Protein AF-T0PTQ9-F1 (afdb_monomer_lite)

Structure (mmCIF, N/CA/C/O backbone):
data_AF-T0PTQ9-F1
#
_entry.id   AF-T0PTQ9-F1
#
loop_
_atom_site.group_PDB
_atom_site.id
_atom_site.type_symbol
_atom_site.label_atom_id
_atom_site.label_alt_id
_atom_site.label_comp_id
_atom_site.label_asym_id
_atom_site.label_entity_id
_atom_site.label_seq_id
_atom_site.pdbx_PDB_ins_code
_atom_site.Cartn_x
_atom_site.Cartn_y
_atom_site.Cartn_z
_atom_site.occupancy
_atom_site.B_iso_or_equiv
_atom_site.auth_seq_id
_atom_site.auth_comp_id
_atom_site.auth_asym_id
_atom_site.auth_atom_id
_atom_site.pdbx_PDB_model_num
ATOM 1 N N . MET A 1 1 ? -2.854 -33.736 -2.403 1.00 37.97 1 MET A N 1
ATOM 2 C CA . MET A 1 1 ? -2.277 -33.759 -1.039 1.00 37.97 1 MET A CA 1
ATOM 3 C C . MET A 1 1 ? -1.833 -32.357 -0.586 1.00 37.97 1 MET A C 1
ATOM 5 O O . MET A 1 1 ? -0.684 -32.171 -0.232 1.00 37.97 1 MET A O 1
ATOM 9 N N . TYR A 1 2 ? -2.726 -31.359 -0.588 1.00 35.56 2 TYR A N 1
ATOM 10 C CA . TYR A 1 2 ? -2.439 -30.021 -0.018 1.00 35.56 2 TYR A CA 1
ATOM 11 C C . TYR A 1 2 ? -3.614 -29.461 0.806 1.00 35.56 2 TYR A C 1
ATOM 13 O O . TYR A 1 2 ? -3.552 -28.355 1.322 1.00 35.56 2 TYR A O 1
ATOM 21 N N . GLN A 1 3 ? -4.684 -30.249 0.964 1.00 36.59 3 GLN A N 1
ATOM 22 C CA . GLN A 1 3 ? -5.934 -29.853 1.622 1.00 36.59 3 GLN A CA 1
ATOM 23 C C . GLN A 1 3 ? -6.060 -30.400 3.057 1.00 36.59 3 GLN A C 1
ATOM 25 O O . GLN A 1 3 ? -7.153 -30.459 3.604 1.00 36.59 3 GLN A O 1
ATOM 30 N N . LEU A 1 4 ? -4.949 -30.834 3.666 1.00 46.41 4 LEU A N 1
ATOM 31 C CA . LEU A 1 4 ? -4.942 -31.493 4.983 1.00 46.41 4 LEU A CA 1
ATOM 32 C C . LEU A 1 4 ? -4.066 -30.793 6.037 1.00 46.41 4 LEU A C 1
ATOM 34 O O . LEU A 1 4 ? -4.021 -31.250 7.171 1.00 46.41 4 LEU A O 1
ATOM 38 N N . ALA A 1 5 ? -3.408 -29.677 5.696 1.00 45.59 5 ALA A N 1
ATOM 39 C CA . ALA A 1 5 ? -2.511 -28.953 6.608 1.00 45.59 5 ALA A CA 1
ATOM 40 C C . ALA A 1 5 ? -3.124 -27.690 7.249 1.00 45.59 5 ALA A C 1
ATOM 42 O O . ALA A 1 5 ? -2.520 -27.117 8.150 1.00 45.59 5 ALA A O 1
ATOM 43 N N . ILE A 1 6 ? -4.313 -27.247 6.827 1.00 49.72 6 ILE A N 1
ATOM 44 C CA . ILE A 1 6 ? -4.970 -26.062 7.400 1.00 49.72 6 ILE A CA 1
ATOM 45 C C . ILE A 1 6 ? -6.158 -26.541 8.228 1.00 49.72 6 ILE A C 1
ATOM 47 O O . ILE A 1 6 ? -7.257 -26.766 7.722 1.00 49.72 6 ILE A O 1
ATOM 51 N N . GLY A 1 7 ? -5.894 -26.763 9.515 1.00 42.09 7 GLY A N 1
ATOM 52 C CA . GLY A 1 7 ? -6.903 -27.092 10.510 1.00 42.09 7 GLY A CA 1
ATOM 53 C C . GLY A 1 7 ? -8.028 -26.058 10.512 1.00 42.09 7 GLY A C 1
ATOM 54 O O . GLY A 1 7 ? -7.810 -24.863 10.696 1.00 42.09 7 GLY A O 1
ATOM 55 N N . LYS A 1 8 ? -9.246 -26.558 10.297 1.00 54.16 8 LYS A N 1
ATOM 56 C CA . LYS A 1 8 ? -10.518 -25.858 10.466 1.00 54.16 8 LYS A CA 1
ATOM 57 C C . LYS A 1 8 ? -10.682 -25.393 11.915 1.00 54.16 8 LYS A C 1
ATOM 59 O O . LYS A 1 8 ? -11.121 -26.167 12.754 1.00 54.16 8 LYS A O 1
ATOM 64 N N . THR A 1 9 ? -10.388 -24.126 12.158 1.00 45.12 9 THR A N 1
ATOM 65 C CA . THR A 1 9 ? -11.338 -23.116 12.649 1.00 45.12 9 THR A CA 1
ATOM 66 C C . THR A 1 9 ? -10.707 -21.761 12.321 1.00 45.12 9 THR A C 1
ATOM 68 O O . THR A 1 9 ? -9.629 -21.465 12.837 1.00 45.12 9 THR A O 1
ATOM 71 N N . PRO A 1 10 ? -11.288 -20.929 11.433 1.00 49.41 10 PRO A N 1
ATOM 72 C CA . PRO A 1 10 ? -10.848 -19.545 11.366 1.00 49.41 10 PRO A CA 1
ATOM 73 C C . PRO A 1 10 ? -11.099 -18.975 12.759 1.00 49.41 10 PRO A C 1
ATOM 75 O O . PRO A 1 10 ? -12.226 -18.970 13.249 1.00 49.41 10 PRO A O 1
ATOM 78 N N . THR A 1 11 ? -10.033 -18.606 13.464 1.00 49.19 11 THR A N 1
ATOM 79 C CA . THR A 1 11 ? -10.198 -17.909 14.732 1.00 49.19 11 THR A CA 1
ATOM 80 C C . THR A 1 11 ? -11.034 -16.658 14.441 1.00 49.19 11 THR A C 1
ATOM 82 O O . THR A 1 11 ? -10.805 -16.024 13.408 1.00 49.19 11 THR A O 1
ATOM 85 N N . PRO A 1 12 ? -11.980 -16.259 15.311 1.00 56.12 12 PRO A N 1
ATOM 86 C CA . PRO A 1 12 ? -12.833 -15.082 15.082 1.00 56.12 12 PRO A CA 1
ATOM 87 C C . PRO A 1 12 ? -12.028 -13.788 14.844 1.00 56.12 12 PRO A C 1
ATOM 89 O O . PRO A 1 12 ? -12.540 -12.791 14.348 1.00 56.12 12 PRO A O 1
ATOM 92 N N . TYR A 1 13 ? -10.727 -13.810 15.151 1.00 51.50 13 TYR A N 1
ATOM 93 C CA . TYR A 1 13 ? -9.769 -12.777 14.787 1.00 51.50 13 TYR A CA 1
ATOM 94 C C . TYR A 1 13 ? -9.497 -12.689 13.274 1.00 51.50 13 TYR A C 1
ATOM 96 O O . TYR A 1 13 ? -9.415 -11.581 12.757 1.00 51.50 13 TYR A O 1
ATOM 104 N N . LEU A 1 14 ? -9.349 -13.799 12.540 1.00 49.03 14 LEU A N 1
ATOM 105 C CA . LEU A 1 14 ? -9.054 -13.806 11.091 1.00 49.03 14 LEU A CA 1
ATOM 106 C C . LEU A 1 14 ? -10.281 -13.564 10.197 1.00 49.03 14 LEU A C 1
ATOM 108 O O . LEU A 1 14 ? -10.128 -13.371 8.993 1.00 49.03 14 LEU A O 1
ATOM 112 N N . GLU A 1 15 ? -11.479 -13.555 10.777 1.00 56.28 15 GLU A N 1
ATOM 113 C CA . GLU A 1 15 ? -12.733 -13.271 10.072 1.00 56.28 15 GLU A CA 1
ATOM 114 C C . GLU A 1 15 ? -12.906 -11.764 9.797 1.00 56.28 15 GLU A C 1
ATOM 116 O O . GLU A 1 15 ? -13.517 -11.363 8.808 1.00 56.28 15 GLU A O 1
ATOM 121 N N . SER A 1 16 ? -12.268 -10.915 10.613 1.00 57.88 16 SER A N 1
ATOM 122 C CA . SER A 1 16 ? -12.244 -9.467 10.411 1.00 57.88 16 SER A CA 1
ATOM 123 C C . SER A 1 16 ? -11.281 -9.084 9.282 1.00 57.88 16 SER A C 1
ATOM 125 O O . SER A 1 16 ? -10.070 -9.318 9.355 1.00 57.88 16 SER A O 1
ATOM 127 N N . TYR A 1 17 ? -11.817 -8.439 8.242 1.00 60.00 17 TYR A N 1
ATOM 128 C CA . TYR A 1 17 ? -11.064 -7.960 7.075 1.00 60.00 17 TYR A CA 1
ATOM 129 C C . TYR A 1 17 ? -9.879 -7.056 7.461 1.00 60.00 17 TYR A C 1
ATOM 131 O O . TYR A 1 17 ? -8.805 -7.145 6.865 1.00 60.00 17 TYR A O 1
ATOM 139 N N . TRP A 1 18 ? -10.037 -6.262 8.524 1.00 62.22 18 TRP A N 1
ATOM 140 C CA . TRP A 1 18 ? -8.980 -5.415 9.075 1.00 62.22 18 TRP A CA 1
ATOM 141 C C . TRP A 1 18 ? -7.803 -6.202 9.624 1.00 62.22 18 TRP A C 1
ATOM 143 O O . TRP A 1 18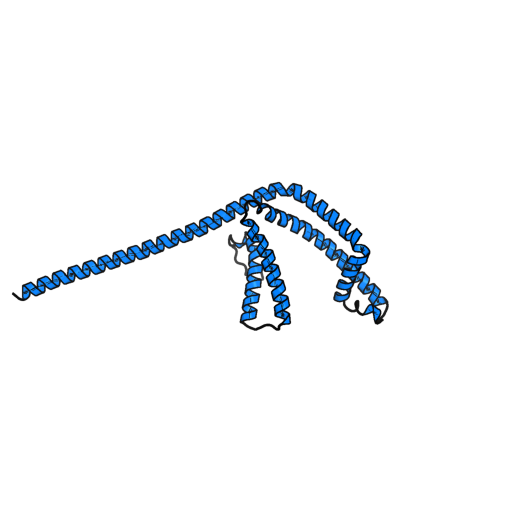 ? -6.656 -5.888 9.313 1.00 62.22 18 TRP A O 1
ATOM 153 N N . ASN A 1 19 ? -8.073 -7.289 10.343 1.00 65.31 19 ASN A N 1
ATOM 154 C CA . ASN A 1 19 ? -7.014 -8.158 10.837 1.00 65.31 19 ASN A CA 1
ATOM 155 C C . ASN A 1 19 ? -6.269 -8.842 9.677 1.00 65.31 19 ASN A C 1
ATOM 157 O O . ASN A 1 19 ? -5.057 -9.025 9.740 1.00 65.31 19 ASN A O 1
ATOM 161 N N . ARG A 1 20 ? -6.962 -9.153 8.575 1.00 67.94 20 ARG A N 1
ATOM 162 C CA . ARG A 1 20 ? -6.345 -9.758 7.386 1.00 67.94 20 ARG A CA 1
ATOM 163 C C . ARG A 1 20 ? -5.416 -8.806 6.625 1.00 67.94 20 ARG A C 1
ATOM 165 O O . ARG A 1 20 ? -4.452 -9.283 6.038 1.00 67.94 20 ARG A O 1
ATOM 172 N N . ILE A 1 21 ? -5.679 -7.499 6.639 1.00 69.62 21 ILE A N 1
ATOM 173 C CA . ILE A 1 21 ? -4.793 -6.468 6.058 1.00 69.62 21 ILE A CA 1
ATOM 174 C C . ILE A 1 21 ? -3.659 -6.092 7.017 1.00 69.62 21 ILE A C 1
ATOM 176 O O . ILE A 1 21 ? -2.541 -5.815 6.590 1.00 69.62 21 ILE A O 1
ATOM 180 N N . GLN A 1 22 ? -3.930 -6.112 8.317 1.00 73.50 22 GLN A N 1
ATOM 181 C CA . GLN A 1 22 ? -2.991 -5.697 9.351 1.00 73.50 22 GLN A CA 1
ATOM 182 C C . GLN A 1 22 ? -1.891 -6.738 9.623 1.00 73.50 22 GLN A C 1
ATOM 184 O O . GLN A 1 22 ? -0.739 -6.374 9.865 1.00 73.50 22 GLN A O 1
ATOM 189 N N . LEU A 1 23 ? -2.218 -8.030 9.537 1.00 78.00 23 LEU A N 1
ATOM 190 C CA . LEU A 1 23 ? -1.279 -9.126 9.800 1.00 78.00 23 LEU A CA 1
ATOM 191 C C . LEU A 1 23 ? -0.112 -9.178 8.788 1.00 78.00 23 LEU A C 1
ATOM 193 O O . LEU A 1 23 ? 1.031 -9.267 9.237 1.00 78.00 23 LEU A O 1
ATOM 197 N N . PRO A 1 24 ? -0.327 -9.035 7.461 1.00 81.12 24 PRO A N 1
ATOM 198 C CA . PRO A 1 24 ? 0.756 -8.921 6.485 1.00 81.12 24 PRO A CA 1
ATOM 199 C C . PRO A 1 24 ? 1.704 -7.759 6.773 1.00 81.12 24 PRO A C 1
ATOM 201 O O . PRO A 1 24 ? 2.914 -7.932 6.672 1.00 81.12 24 PRO A O 1
ATOM 204 N N . THR A 1 25 ? 1.182 -6.597 7.174 1.00 80.94 25 THR A N 1
ATOM 205 C CA . THR A 1 25 ? 2.020 -5.422 7.439 1.00 80.94 25 THR A CA 1
ATOM 206 C C . THR A 1 25 ? 2.873 -5.606 8.687 1.00 80.94 25 THR A C 1
ATOM 208 O O . THR A 1 25 ? 4.067 -5.312 8.664 1.00 80.94 25 THR A O 1
ATOM 211 N N . PHE A 1 26 ? 2.306 -6.155 9.766 1.00 82.38 26 PHE A N 1
ATOM 212 C CA . PHE A 1 26 ? 3.090 -6.482 10.959 1.00 82.38 26 PHE A CA 1
ATOM 213 C C . PHE A 1 26 ? 4.115 -7.577 10.697 1.00 82.38 26 PHE A C 1
ATOM 215 O O . PHE A 1 26 ? 5.241 -7.476 11.177 1.00 82.38 26 PHE A O 1
ATOM 222 N N . PHE A 1 27 ? 3.758 -8.588 9.906 1.00 86.50 27 PHE A N 1
ATOM 223 C CA . PHE A 1 27 ? 4.697 -9.615 9.475 1.00 86.50 27 PHE A CA 1
ATOM 224 C C . PHE A 1 27 ? 5.839 -9.011 8.649 1.00 86.50 27 PHE A C 1
ATOM 226 O O . PHE A 1 27 ? 6.997 -9.320 8.902 1.00 86.50 27 PHE A O 1
ATOM 233 N N . PHE A 1 28 ? 5.537 -8.096 7.726 1.00 84.94 28 PHE A N 1
ATOM 234 C CA . PHE A 1 28 ? 6.534 -7.424 6.895 1.00 84.94 28 PHE A CA 1
ATOM 235 C C . PHE A 1 28 ? 7.501 -6.566 7.721 1.00 84.94 28 PHE A C 1
ATOM 237 O O . PHE A 1 28 ? 8.714 -6.689 7.565 1.00 84.94 28 PHE A O 1
ATOM 244 N N . VAL A 1 29 ? 6.983 -5.760 8.656 1.00 85.94 29 VAL A N 1
ATOM 245 C CA . VAL A 1 29 ? 7.810 -4.966 9.583 1.00 85.94 29 VAL A CA 1
ATOM 246 C C . VAL A 1 29 ? 8.655 -5.876 10.477 1.00 85.94 29 VAL A C 1
ATOM 248 O O . VAL A 1 29 ? 9.834 -5.607 10.691 1.00 85.94 29 VAL A O 1
ATOM 251 N N . LEU A 1 30 ? 8.082 -6.970 10.981 1.00 86.06 30 LEU A N 1
ATOM 252 C CA . LEU A 1 30 ? 8.789 -7.921 11.835 1.00 86.06 30 LEU A CA 1
ATOM 253 C C . LEU A 1 30 ? 9.914 -8.629 11.075 1.00 86.06 30 LEU A C 1
ATOM 255 O O . LEU A 1 30 ? 11.025 -8.708 11.587 1.00 86.06 30 LEU A O 1
ATOM 259 N N . VAL A 1 31 ? 9.661 -9.084 9.846 1.00 86.38 31 VAL A N 1
ATOM 260 C CA . VAL A 1 31 ? 10.691 -9.663 8.972 1.00 86.38 31 VAL A CA 1
ATOM 261 C C . VAL A 1 31 ? 11.778 -8.633 8.677 1.00 86.38 31 VAL A C 1
ATOM 263 O O . VAL A 1 31 ? 12.953 -8.953 8.813 1.00 86.38 31 VAL A O 1
ATOM 266 N N . TYR A 1 32 ? 11.412 -7.390 8.357 1.00 84.62 32 TYR A N 1
ATOM 267 C CA . TYR A 1 32 ? 12.375 -6.313 8.121 1.00 84.62 32 TYR A CA 1
ATOM 268 C C . TYR A 1 32 ? 13.300 -6.086 9.331 1.00 84.62 32 TYR A C 1
ATOM 270 O O . TYR A 1 32 ? 14.521 -6.066 9.181 1.00 84.62 32 TYR A O 1
ATOM 278 N N . VAL A 1 33 ? 12.735 -5.994 10.540 1.00 84.44 33 VAL A N 1
ATOM 279 C CA . VAL A 1 33 ? 13.500 -5.793 11.783 1.00 84.44 33 VAL A CA 1
ATOM 280 C C . VAL A 1 33 ? 14.353 -7.017 12.140 1.00 84.44 33 VAL A C 1
ATOM 282 O O . VAL A 1 33 ? 15.508 -6.859 12.531 1.00 84.44 33 VAL A O 1
ATOM 285 N N . LEU A 1 34 ? 13.825 -8.238 11.989 1.00 84.50 34 LEU A N 1
ATOM 286 C CA . LEU A 1 34 ? 14.577 -9.471 12.255 1.00 84.50 34 LEU A CA 1
ATOM 287 C C . LEU A 1 34 ? 15.729 -9.671 11.269 1.00 84.50 34 LEU A C 1
ATOM 289 O O . LEU A 1 34 ? 16.804 -10.125 11.665 1.00 84.50 34 LEU A O 1
ATOM 293 N N . CYS A 1 35 ? 15.524 -9.338 9.998 1.00 80.62 35 CYS A N 1
ATOM 294 C CA . CYS A 1 35 ? 16.574 -9.424 8.999 1.00 80.62 35 CYS A CA 1
ATOM 295 C C . CYS A 1 35 ? 17.684 -8.395 9.261 1.00 80.62 35 CYS A C 1
ATOM 297 O O . CYS A 1 35 ? 18.844 -8.788 9.236 1.00 80.62 35 CYS A O 1
ATOM 299 N N . GLU A 1 36 ? 17.363 -7.146 9.628 1.00 80.44 36 GLU A N 1
ATOM 300 C CA . GLU A 1 36 ? 18.386 -6.154 10.022 1.00 80.44 36 GLU A CA 1
ATOM 301 C C . GLU A 1 36 ? 19.173 -6.600 11.273 1.00 80.44 36 GLU A C 1
ATOM 303 O O . GLU A 1 36 ? 20.368 -6.331 11.382 1.00 80.44 36 GLU A O 1
ATOM 308 N N . PHE A 1 37 ? 18.532 -7.316 12.208 1.00 79.25 37 PHE A N 1
ATOM 309 C CA . PHE A 1 37 ? 19.179 -7.799 13.435 1.00 79.25 37 PHE A CA 1
ATOM 310 C C . PHE A 1 37 ? 20.076 -9.031 13.218 1.00 79.25 37 PHE A C 1
ATOM 312 O O . PHE A 1 37 ? 21.074 -9.199 13.915 1.00 79.25 37 PHE A O 1
ATOM 319 N N . THR A 1 38 ? 19.720 -9.913 12.278 1.00 78.06 38 THR A N 1
ATOM 320 C CA . THR A 1 38 ? 20.448 -11.172 12.016 1.00 78.06 38 THR A CA 1
ATOM 321 C C . THR A 1 38 ? 21.587 -11.007 11.013 1.00 78.06 38 THR A C 1
ATOM 323 O O . THR A 1 38 ? 22.599 -11.698 11.132 1.00 78.06 38 THR A O 1
ATOM 326 N N . ALA A 1 39 ? 21.459 -10.088 10.054 1.00 74.81 39 ALA A N 1
ATOM 327 C CA . ALA A 1 39 ? 22.515 -9.746 9.110 1.00 74.81 39 ALA A CA 1
ATOM 328 C C . ALA A 1 39 ? 22.355 -8.286 8.642 1.00 74.81 39 ALA A C 1
ATOM 330 O O . ALA A 1 39 ? 21.357 -7.971 7.995 1.00 74.81 39 ALA A O 1
ATOM 331 N N . PRO A 1 40 ? 23.323 -7.384 8.899 1.00 75.88 40 PRO A N 1
ATOM 332 C CA . PRO A 1 40 ? 23.223 -6.014 8.411 1.00 75.88 40 PRO A CA 1
ATOM 333 C C . PRO A 1 40 ? 23.215 -6.011 6.877 1.00 75.88 40 PRO A C 1
ATOM 335 O O . PRO A 1 40 ? 24.164 -6.466 6.232 1.00 75.88 40 PRO A O 1
ATOM 338 N N . PHE A 1 41 ? 22.131 -5.510 6.283 1.00 72.12 41 PHE A N 1
ATOM 339 C CA . PHE A 1 41 ? 22.003 -5.424 4.833 1.00 72.12 41 PHE A CA 1
ATOM 340 C C . PHE A 1 41 ? 22.963 -4.389 4.234 1.00 72.12 41 PHE A C 1
ATOM 342 O O . PHE A 1 41 ? 23.331 -3.393 4.858 1.00 72.12 41 PHE A O 1
ATOM 349 N N . SER A 1 42 ? 23.313 -4.592 2.960 1.00 80.69 42 SER A N 1
ATOM 350 C CA . SER A 1 42 ? 23.988 -3.573 2.149 1.00 80.69 42 SER A CA 1
ATOM 351 C C . SER A 1 42 ? 23.184 -2.263 2.133 1.00 80.69 42 SER A C 1
ATOM 353 O O . SER A 1 42 ? 21.952 -2.285 2.058 1.00 80.69 42 SER A O 1
ATOM 355 N N . THR A 1 43 ? 23.881 -1.120 2.162 1.00 83.75 43 THR A N 1
ATOM 356 C CA . THR A 1 43 ? 23.305 0.234 2.269 1.00 83.75 43 THR A CA 1
ATOM 357 C C . THR A 1 43 ? 22.155 0.479 1.290 1.00 83.75 43 THR A C 1
ATOM 359 O O . THR A 1 43 ? 21.141 1.057 1.674 1.00 83.75 43 THR A O 1
ATOM 362 N N . ASN A 1 44 ? 22.270 -0.015 0.053 1.00 85.75 44 ASN A N 1
ATOM 363 C CA . ASN A 1 44 ? 21.246 0.159 -0.981 1.00 85.75 44 ASN A CA 1
ATOM 364 C C . ASN A 1 44 ? 19.950 -0.592 -0.638 1.00 85.75 44 ASN A C 1
ATOM 366 O O . ASN A 1 44 ? 18.864 -0.023 -0.706 1.00 85.75 44 ASN A O 1
ATOM 370 N N . MET A 1 45 ? 20.059 -1.853 -0.208 1.00 79.19 45 MET A N 1
ATOM 371 C CA . MET A 1 45 ? 18.904 -2.696 0.124 1.00 79.19 45 MET A CA 1
ATOM 372 C C . MET A 1 45 ? 18.126 -2.127 1.315 1.00 79.19 45 MET A C 1
ATOM 374 O O . MET A 1 45 ? 16.896 -2.098 1.298 1.00 79.19 45 MET A O 1
ATOM 378 N N . ARG A 1 46 ? 18.845 -1.603 2.315 1.00 83.31 46 ARG A N 1
ATOM 379 C CA . ARG A 1 46 ? 18.237 -0.972 3.491 1.00 83.31 46 ARG A CA 1
ATOM 380 C C . ARG A 1 46 ? 17.433 0.276 3.134 1.00 83.31 46 ARG A C 1
ATOM 382 O O . ARG A 1 46 ? 16.358 0.477 3.688 1.00 83.31 46 ARG A O 1
ATOM 389 N N . ILE A 1 47 ? 17.914 1.096 2.198 1.00 85.62 47 ILE A N 1
ATOM 390 C CA . ILE A 1 47 ? 17.187 2.295 1.753 1.00 85.62 47 ILE A CA 1
ATOM 391 C C . ILE A 1 47 ? 15.895 1.896 1.029 1.00 85.62 47 ILE A C 1
ATOM 393 O O . ILE A 1 47 ? 14.825 2.377 1.398 1.00 85.62 47 ILE A O 1
ATOM 397 N N . TYR A 1 48 ? 15.963 0.980 0.057 1.00 86.31 48 TYR A N 1
ATOM 398 C CA . TYR A 1 48 ? 14.773 0.553 -0.692 1.00 86.31 48 TYR A CA 1
ATOM 399 C C . TYR A 1 48 ? 13.725 -0.121 0.205 1.00 86.31 48 TYR A C 1
ATOM 401 O O . TYR A 1 48 ? 12.542 0.224 0.145 1.00 86.31 48 TYR A O 1
ATOM 409 N N . ALA A 1 49 ? 14.151 -1.040 1.076 1.00 84.88 49 ALA A N 1
ATOM 410 C CA . ALA A 1 49 ? 13.252 -1.729 1.997 1.00 84.88 49 ALA A CA 1
ATOM 411 C C . ALA A 1 49 ? 12.717 -0.795 3.100 1.00 84.88 49 ALA A C 1
ATOM 413 O O . ALA A 1 49 ? 11.544 -0.886 3.469 1.00 84.88 49 ALA A O 1
ATOM 414 N N . GLY A 1 50 ? 13.533 0.146 3.583 1.00 85.00 50 GLY A N 1
ATOM 415 C CA . GLY A 1 50 ? 13.131 1.146 4.571 1.00 85.00 50 GLY A CA 1
ATOM 416 C C . GLY A 1 50 ? 12.061 2.098 4.040 1.00 85.00 50 GLY A C 1
ATOM 417 O O . GLY A 1 50 ? 11.047 2.300 4.705 1.00 85.00 50 GLY A O 1
ATOM 418 N N . ILE A 1 51 ? 12.226 2.618 2.817 1.00 89.69 51 ILE A N 1
ATOM 419 C CA . ILE A 1 51 ? 11.226 3.485 2.168 1.00 89.69 51 ILE A CA 1
ATOM 420 C C . ILE A 1 51 ? 9.892 2.747 2.023 1.00 89.69 51 ILE A C 1
ATOM 422 O O . ILE A 1 51 ? 8.850 3.283 2.401 1.00 89.69 51 ILE A O 1
ATOM 426 N N . ALA A 1 52 ? 9.919 1.504 1.533 1.00 87.06 52 ALA A N 1
ATOM 427 C CA . ALA A 1 52 ? 8.711 0.696 1.395 1.00 87.06 52 ALA A CA 1
ATOM 428 C C . ALA A 1 52 ? 8.035 0.447 2.755 1.00 87.06 52 ALA A C 1
ATOM 430 O O . ALA A 1 52 ? 6.826 0.622 2.889 1.00 87.06 52 ALA A O 1
ATOM 431 N N . THR A 1 53 ? 8.810 0.104 3.785 1.00 85.88 53 THR A N 1
ATOM 432 C CA . THR A 1 53 ? 8.292 -0.156 5.139 1.00 85.88 53 THR A CA 1
ATOM 433 C C . THR A 1 53 ? 7.652 1.089 5.750 1.00 85.88 53 THR A C 1
ATOM 435 O O . THR A 1 53 ? 6.555 1.011 6.302 1.00 85.88 53 THR A O 1
ATOM 438 N N . VAL A 1 54 ? 8.297 2.250 5.610 1.00 88.25 54 VAL A N 1
ATOM 439 C CA . VAL A 1 54 ? 7.746 3.533 6.068 1.00 88.25 54 VAL A CA 1
ATOM 440 C C . VAL A 1 54 ? 6.462 3.864 5.311 1.00 88.25 54 VAL A C 1
ATOM 442 O O . VAL A 1 54 ? 5.479 4.262 5.930 1.00 88.25 54 VAL A O 1
ATOM 445 N N . PHE A 1 55 ? 6.421 3.647 3.997 1.00 89.00 55 PHE A N 1
ATOM 446 C CA . PHE A 1 55 ? 5.218 3.869 3.198 1.00 89.00 55 PHE A CA 1
ATOM 447 C C . PHE A 1 55 ? 4.041 2.984 3.647 1.00 89.00 55 PHE A C 1
ATOM 449 O O . PHE A 1 55 ? 2.940 3.488 3.873 1.00 89.00 55 PHE A O 1
ATOM 456 N N . PHE A 1 56 ? 4.270 1.685 3.867 1.00 83.31 56 PHE A N 1
ATOM 457 C CA . PHE A 1 56 ? 3.240 0.790 4.408 1.00 83.31 56 PHE A CA 1
ATOM 458 C C . PHE A 1 56 ? 2.796 1.197 5.815 1.00 83.31 56 PHE A C 1
ATOM 460 O O . PHE A 1 56 ? 1.609 1.114 6.128 1.00 83.31 56 PHE A O 1
ATOM 467 N N . LEU A 1 57 ? 3.713 1.692 6.650 1.00 85.81 57 LEU A N 1
ATOM 468 C CA . LEU A 1 57 ? 3.380 2.206 7.976 1.00 85.81 57 LEU A CA 1
ATOM 469 C C . LEU A 1 57 ? 2.469 3.442 7.899 1.00 85.81 57 LEU A C 1
ATOM 471 O O . LEU A 1 57 ? 1.506 3.535 8.657 1.00 85.81 57 LEU A O 1
ATOM 475 N N . TRP A 1 58 ? 2.715 4.351 6.954 1.00 87.69 58 TRP A N 1
ATOM 476 C CA . TRP A 1 58 ? 1.833 5.494 6.695 1.00 87.69 58 TRP A CA 1
ATOM 477 C C . TRP A 1 58 ? 0.435 5.062 6.241 1.00 87.69 58 TRP A C 1
ATOM 479 O O . TRP A 1 58 ? -0.556 5.621 6.707 1.00 87.69 58 TRP A O 1
ATOM 489 N N . ILE A 1 59 ? 0.337 4.031 5.398 1.00 82.44 59 ILE A N 1
ATOM 490 C CA . ILE A 1 59 ? -0.953 3.455 4.990 1.00 82.44 59 ILE A CA 1
ATOM 491 C C . ILE A 1 59 ? -1.687 2.841 6.191 1.00 82.44 59 ILE A C 1
ATOM 493 O O . ILE A 1 59 ? -2.888 3.053 6.348 1.00 82.44 59 ILE A O 1
ATOM 497 N N . MET A 1 60 ? -0.983 2.140 7.085 1.00 79.50 60 MET A N 1
ATOM 498 C CA . MET A 1 60 ? -1.558 1.681 8.361 1.00 79.50 60 MET A CA 1
ATOM 499 C C . MET A 1 60 ? -1.987 2.857 9.250 1.00 79.50 60 MET A C 1
ATOM 501 O O . MET A 1 60 ? -2.949 2.738 10.004 1.00 79.50 60 MET A O 1
ATOM 505 N N . GLY A 1 61 ? -1.329 4.010 9.115 1.00 80.44 61 GLY A N 1
ATOM 506 C CA . GLY A 1 61 ? -1.713 5.274 9.741 1.00 80.44 61 GLY A CA 1
ATOM 507 C C . GLY A 1 61 ? -3.172 5.666 9.478 1.00 80.44 61 GLY A C 1
ATOM 508 O O . GLY A 1 61 ? -3.855 6.149 10.378 1.00 80.44 61 GLY A O 1
ATOM 509 N N . VAL A 1 62 ? -3.687 5.374 8.280 1.00 78.31 62 VAL A N 1
ATOM 510 C CA . VAL A 1 62 ? -5.083 5.650 7.891 1.00 78.31 62 VAL A CA 1
ATOM 511 C C . VAL A 1 62 ? -6.084 4.859 8.746 1.00 78.31 62 VAL A C 1
ATOM 513 O O . VAL A 1 62 ? -7.202 5.313 8.959 1.00 78.31 62 VAL A O 1
ATOM 516 N N . GLN A 1 63 ? -5.687 3.720 9.322 1.00 75.06 63 GLN A N 1
ATOM 517 C CA . GLN A 1 63 ? -6.550 2.905 10.190 1.00 75.06 63 GLN A CA 1
ATOM 518 C C . GLN A 1 63 ? -6.859 3.589 11.521 1.00 75.06 63 GLN A C 1
ATOM 520 O O . GLN A 1 63 ? -7.925 3.374 12.091 1.00 75.06 63 GLN A O 1
ATOM 525 N N . TYR A 1 64 ? -5.979 4.475 12.000 1.00 73.94 64 TYR A N 1
ATOM 526 C CA . TYR A 1 64 ? -6.249 5.257 13.211 1.00 73.94 64 TYR A CA 1
ATOM 527 C C . TYR A 1 64 ? -7.464 6.181 13.055 1.00 73.94 64 TYR A C 1
ATOM 529 O O . TYR A 1 64 ? -8.039 6.600 14.059 1.00 73.94 64 TYR A O 1
ATOM 537 N N . ILE A 1 65 ? -7.900 6.452 11.818 1.00 74.88 65 ILE A N 1
ATOM 538 C CA . ILE A 1 65 ? -9.113 7.224 11.537 1.00 74.88 65 ILE A CA 1
ATOM 539 C C . ILE A 1 65 ? -10.377 6.496 12.027 1.00 74.88 65 ILE A C 1
ATOM 541 O O . ILE A 1 65 ? -11.346 7.159 12.391 1.00 74.88 65 ILE A O 1
ATOM 545 N N . GLU A 1 66 ? -10.357 5.161 12.137 1.00 71.12 66 GLU A N 1
ATOM 546 C CA . GLU A 1 66 ? -11.476 4.365 12.670 1.00 71.12 66 GLU A CA 1
ATOM 547 C C . GLU A 1 66 ? -11.867 4.780 14.099 1.00 71.12 66 GLU A C 1
ATOM 549 O O . GLU A 1 66 ? -13.036 4.720 14.478 1.00 71.12 66 GLU A O 1
ATOM 554 N N . VAL A 1 67 ? -10.900 5.262 14.887 1.00 69.81 67 VAL A N 1
ATOM 555 C CA . VAL A 1 67 ? -11.115 5.686 16.280 1.00 69.81 67 VAL A CA 1
ATOM 556 C C . VAL A 1 67 ? -11.979 6.950 16.363 1.00 69.81 67 VAL A C 1
ATOM 558 O O . VAL A 1 67 ? -12.649 7.182 17.372 1.00 69.81 67 VAL A O 1
ATOM 561 N N . PHE A 1 68 ? -12.005 7.764 15.306 1.00 72.88 68 PHE A N 1
ATOM 562 C CA . PHE A 1 68 ? -12.824 8.967 15.260 1.00 72.88 68 PHE A CA 1
ATOM 563 C C . PHE A 1 68 ? -14.222 8.635 14.738 1.00 72.88 68 PHE A C 1
ATOM 565 O O . PHE A 1 68 ? -14.424 8.453 13.539 1.00 72.88 68 PHE A O 1
ATOM 572 N N . GLY A 1 69 ? -15.216 8.648 15.632 1.00 64.62 69 GLY A N 1
ATOM 573 C CA . GLY A 1 69 ? -16.614 8.355 15.286 1.00 64.62 69 GLY A CA 1
ATOM 574 C C . GLY A 1 69 ? -17.207 9.240 14.178 1.00 64.62 69 GLY A C 1
ATOM 575 O O . GLY A 1 69 ? -18.139 8.825 13.501 1.00 64.62 69 GLY A O 1
ATOM 576 N N . SER A 1 70 ? -16.649 10.433 13.944 1.00 71.31 70 SER A N 1
ATOM 577 C CA . SER A 1 70 ? -17.109 11.357 12.896 1.00 71.31 70 SER A CA 1
ATOM 578 C C . SER A 1 70 ? -16.462 11.144 11.523 1.00 71.31 70 SER A C 1
ATOM 580 O O . SER A 1 70 ? -16.883 11.794 10.576 1.00 71.31 70 SER A O 1
ATOM 582 N N . ILE A 1 71 ? -15.417 10.318 11.398 1.00 75.50 71 ILE A N 1
ATOM 583 C CA . ILE A 1 71 ? -14.652 10.126 10.143 1.00 75.50 71 ILE A CA 1
ATOM 584 C C . ILE A 1 71 ? -14.532 8.630 9.795 1.00 75.50 71 ILE A C 1
ATOM 586 O O . ILE A 1 71 ? -14.248 8.269 8.655 1.00 75.50 71 ILE A O 1
ATOM 590 N N . SER A 1 72 ? -14.846 7.742 10.743 1.00 74.12 72 SER A N 1
ATOM 591 C CA . SER A 1 72 ? -14.817 6.285 10.587 1.00 74.12 72 SER A CA 1
ATOM 592 C C . SER A 1 72 ? -15.663 5.759 9.423 1.00 74.12 72 SER A C 1
ATOM 594 O O . SER A 1 72 ? -15.338 4.710 8.876 1.00 74.12 72 SER A O 1
ATOM 596 N N . TYR A 1 73 ? -16.690 6.492 8.978 1.00 73.81 73 TYR A N 1
ATOM 597 C CA . TYR A 1 73 ? -17.492 6.124 7.805 1.00 73.81 73 TYR A CA 1
ATOM 598 C C . TYR A 1 73 ? -16.743 6.237 6.469 1.00 73.81 73 TYR A C 1
ATOM 600 O O . TYR A 1 73 ? -17.126 5.579 5.502 1.00 73.81 73 TYR A O 1
ATOM 608 N N . LEU A 1 74 ? -15.656 7.015 6.397 1.00 73.88 74 LEU A N 1
ATOM 609 C CA . LEU A 1 74 ? -14.850 7.143 5.176 1.00 73.88 74 LEU A CA 1
ATOM 610 C C . LEU A 1 74 ? -14.067 5.869 4.860 1.00 73.88 74 LEU A C 1
ATOM 612 O O . LEU A 1 74 ? -13.707 5.624 3.717 1.00 73.88 74 LEU A O 1
ATOM 616 N N . LEU A 1 75 ? -13.805 5.041 5.859 1.00 74.56 75 LEU A N 1
ATOM 617 C CA . LEU A 1 75 ? -12.941 3.879 5.753 1.00 74.56 75 LEU A CA 1
ATOM 618 C C . LEU A 1 75 ? -13.616 2.666 5.059 1.00 74.56 75 LEU A C 1
ATOM 620 O O . LEU A 1 75 ? -13.022 2.139 4.111 1.00 74.56 75 LEU A O 1
ATOM 624 N N . PRO A 1 76 ? -14.866 2.265 5.383 1.00 70.44 76 PRO A N 1
ATOM 625 C CA . PRO A 1 76 ? -15.617 1.308 4.560 1.00 70.44 76 PRO A CA 1
ATOM 626 C C . PRO A 1 76 ? -15.974 1.879 3.177 1.00 70.44 76 PRO A C 1
ATOM 628 O O . PRO A 1 76 ? -16.007 1.149 2.187 1.00 70.44 76 PRO A O 1
ATOM 631 N N . MET A 1 77 ? -16.145 3.196 3.070 1.00 73.06 77 MET A N 1
ATOM 632 C CA . MET A 1 77 ? -16.415 3.880 1.806 1.00 73.06 77 MET A CA 1
ATOM 633 C C . MET A 1 77 ? -15.210 3.852 0.849 1.00 73.06 77 MET A C 1
ATOM 635 O O . MET A 1 77 ? -15.335 3.449 -0.308 1.00 73.06 77 MET A O 1
ATOM 639 N N . MET A 1 78 ? -14.015 4.181 1.347 1.00 75.44 78 MET A N 1
ATOM 640 C CA . MET A 1 78 ? -12.762 4.067 0.597 1.00 75.44 78 MET A CA 1
ATOM 641 C C . MET A 1 78 ? -12.503 2.628 0.147 1.00 75.44 78 MET A C 1
ATOM 643 O O . MET A 1 78 ? -11.984 2.418 -0.944 1.00 75.44 78 MET A O 1
ATOM 647 N N . ARG A 1 79 ? -12.889 1.626 0.944 1.00 73.75 79 ARG A N 1
ATOM 648 C CA . ARG A 1 79 ? -12.728 0.208 0.593 1.00 73.75 79 ARG A CA 1
ATOM 649 C C . ARG A 1 79 ? -13.517 -0.180 -0.658 1.00 73.75 79 ARG A C 1
ATOM 651 O O . ARG A 1 79 ? -12.959 -0.837 -1.534 1.00 73.75 79 ARG A O 1
ATOM 658 N N . HIS A 1 80 ? -14.778 0.230 -0.747 1.00 75.56 80 HIS A N 1
ATOM 659 C CA . HIS A 1 80 ? -15.608 -0.032 -1.926 1.00 75.56 80 HIS A CA 1
ATOM 660 C C . HIS A 1 80 ? -15.051 0.706 -3.149 1.00 75.56 80 HIS A C 1
ATOM 662 O O . HIS A 1 80 ? -14.877 0.120 -4.215 1.00 75.56 80 HIS A O 1
ATOM 668 N N . MET A 1 81 ? -14.626 1.955 -2.956 1.00 77.12 81 MET A N 1
ATOM 669 C CA . MET A 1 81 ? -13.997 2.754 -4.007 1.00 77.12 81 MET A CA 1
ATOM 670 C C . MET A 1 81 ? -12.659 2.162 -4.491 1.00 77.12 81 MET A C 1
ATOM 672 O O . MET A 1 81 ? -12.363 2.229 -5.679 1.00 77.12 81 MET A O 1
ATOM 676 N N . ILE A 1 82 ? -11.861 1.529 -3.623 1.00 80.69 82 ILE A N 1
ATOM 677 C CA . ILE A 1 82 ? -10.615 0.838 -4.010 1.00 80.69 82 ILE A CA 1
ATOM 678 C C . ILE A 1 82 ? -10.896 -0.376 -4.910 1.00 80.69 82 ILE A C 1
ATOM 680 O O . ILE A 1 82 ? -10.089 -0.674 -5.789 1.00 80.69 82 ILE A O 1
ATOM 684 N N . ALA A 1 83 ? -12.022 -1.073 -4.729 1.00 80.75 83 ALA A N 1
ATOM 685 C CA . ALA A 1 83 ? -12.413 -2.180 -5.606 1.00 80.75 83 ALA A CA 1
ATOM 686 C C . ALA A 1 83 ? -12.820 -1.689 -7.009 1.00 80.75 83 ALA A C 1
ATOM 688 O O . ALA A 1 83 ? -12.440 -2.291 -8.019 1.00 80.75 83 ALA A O 1
ATOM 689 N N . ASP A 1 84 ? -13.510 -0.550 -7.077 1.00 82.94 84 ASP A N 1
ATOM 690 C CA . ASP A 1 84 ? -13.834 0.113 -8.345 1.00 82.94 84 ASP A CA 1
ATOM 691 C C . ASP A 1 84 ? -12.550 0.594 -9.051 1.00 82.94 84 ASP A C 1
ATOM 693 O O . ASP A 1 84 ? -12.352 0.359 -10.249 1.00 82.94 84 ASP A O 1
ATOM 697 N N . VAL A 1 85 ? -11.622 1.190 -8.294 1.00 83.50 85 VAL A N 1
ATOM 698 C CA . VAL A 1 85 ? -10.313 1.636 -8.798 1.00 83.50 85 VAL A CA 1
ATOM 699 C C . VAL A 1 85 ? -9.447 0.462 -9.251 1.00 83.50 85 VAL A C 1
ATOM 701 O O . VAL A 1 85 ? -8.771 0.581 -10.268 1.00 83.50 85 VAL A O 1
ATOM 704 N N . SER A 1 86 ? -9.456 -0.676 -8.552 1.00 81.56 86 SER A N 1
ATOM 705 C CA . SER A 1 86 ? -8.642 -1.838 -8.937 1.00 81.56 86 SER A CA 1
ATOM 706 C C . SER A 1 86 ? -9.123 -2.452 -10.249 1.00 81.56 86 SER A C 1
ATOM 708 O O . SER A 1 86 ? -8.306 -2.762 -11.115 1.00 81.56 86 SER A O 1
ATOM 710 N N . SER A 1 87 ? -10.442 -2.531 -10.437 1.00 84.25 87 SER A N 1
ATOM 711 C CA . SER A 1 87 ? -11.048 -2.973 -11.693 1.00 84.25 87 SER A CA 1
ATOM 712 C C . SER A 1 87 ? -10.615 -2.068 -12.846 1.00 84.25 87 SER A C 1
ATOM 714 O O . SER A 1 87 ? -10.161 -2.553 -13.880 1.00 84.25 87 SER A O 1
ATOM 716 N N . PHE A 1 88 ? -10.658 -0.749 -12.648 1.00 82.81 88 PHE A N 1
ATOM 717 C CA . PHE A 1 88 ? -10.153 0.218 -13.623 1.00 82.81 88 PHE A CA 1
ATOM 718 C C . PHE A 1 88 ? -8.639 0.100 -13.869 1.00 82.81 88 PHE A C 1
ATOM 720 O O . PHE A 1 88 ? -8.187 0.171 -15.013 1.00 82.81 88 PHE A O 1
ATOM 727 N N . LEU A 1 89 ? -7.846 -0.109 -12.818 1.00 84.12 89 LEU A N 1
ATOM 728 C CA . LEU A 1 89 ? -6.391 -0.214 -12.911 1.00 84.12 89 LEU A CA 1
ATOM 729 C C . LEU A 1 89 ? -5.968 -1.440 -13.724 1.00 84.12 89 LEU A C 1
ATOM 731 O O . LEU A 1 89 ? -5.006 -1.350 -14.482 1.00 84.12 89 LEU A O 1
ATOM 735 N N . VAL A 1 90 ? -6.712 -2.548 -13.644 1.00 86.38 90 VAL A N 1
ATOM 736 C CA . VAL A 1 90 ? -6.501 -3.727 -14.502 1.00 86.38 90 VAL A CA 1
ATOM 737 C C . VAL A 1 90 ? -6.710 -3.380 -15.979 1.00 86.38 90 VAL A C 1
ATOM 739 O O . VAL A 1 90 ? -5.877 -3.745 -16.812 1.00 86.38 90 VAL A O 1
ATOM 742 N N . TYR A 1 91 ? -7.761 -2.623 -16.314 1.00 84.19 91 TYR A N 1
ATOM 743 C CA . TYR A 1 91 ? -7.966 -2.149 -17.687 1.00 84.19 91 TYR A CA 1
ATOM 744 C C . TYR A 1 91 ? -6.825 -1.234 -18.141 1.00 84.19 91 TYR A C 1
ATOM 746 O O . TYR A 1 91 ? -6.252 -1.458 -19.209 1.00 84.19 91 TYR A O 1
ATOM 754 N N . TYR A 1 92 ? -6.433 -0.260 -17.317 1.00 82.00 92 TYR A N 1
ATOM 755 C CA . TYR A 1 92 ? -5.317 0.638 -17.624 1.00 82.00 92 TYR A CA 1
ATOM 756 C C . TYR A 1 92 ? -3.996 -0.122 -17.829 1.00 82.00 92 TYR A C 1
ATOM 758 O O . TYR A 1 92 ? -3.281 0.118 -18.803 1.00 82.00 92 TYR A O 1
ATOM 766 N N . TRP A 1 93 ? -3.698 -1.084 -16.953 1.00 84.06 93 TRP A N 1
ATOM 767 C CA . TRP A 1 93 ? -2.501 -1.917 -17.036 1.00 84.06 93 TRP A CA 1
ATOM 768 C C . TRP A 1 93 ? -2.476 -2.747 -18.322 1.00 84.06 93 TRP A C 1
ATOM 770 O O . TRP A 1 93 ? -1.449 -2.815 -18.993 1.00 84.06 93 TRP A O 1
ATOM 780 N N . SER A 1 94 ? -3.618 -3.321 -18.715 1.00 88.12 94 SER A N 1
ATOM 781 C CA . SER A 1 94 ? -3.721 -4.107 -19.950 1.00 88.12 94 SER A CA 1
ATOM 782 C C . SER A 1 94 ? -3.443 -3.276 -21.208 1.00 88.12 94 SER A C 1
ATOM 784 O O . SER A 1 94 ? -2.694 -3.714 -22.084 1.00 88.12 94 SER A O 1
ATOM 786 N N . ILE A 1 95 ? -3.967 -2.045 -21.264 1.00 83.19 95 ILE A N 1
ATOM 787 C CA . ILE A 1 95 ? -3.722 -1.101 -22.360 1.00 83.19 95 ILE A CA 1
ATOM 788 C C . ILE A 1 95 ? -2.234 -0.740 -22.409 1.00 83.19 95 ILE A C 1
ATOM 790 O O . ILE A 1 95 ? -1.631 -0.744 -23.482 1.00 83.19 95 ILE A O 1
ATOM 794 N N . GLN A 1 96 ? -1.613 -0.500 -21.252 1.00 82.75 96 GLN A N 1
ATOM 795 C CA . GLN A 1 96 ? -0.190 -0.175 -21.194 1.00 82.75 96 GLN A CA 1
ATOM 796 C C . GLN A 1 96 ? 0.723 -1.318 -21.624 1.00 82.75 96 GLN A C 1
ATOM 798 O O . GLN A 1 96 ? 1.698 -1.092 -22.345 1.00 82.75 96 GLN A O 1
ATOM 803 N N . CYS A 1 97 ? 0.401 -2.554 -21.245 1.00 84.69 97 CYS A N 1
ATOM 804 C CA . CYS A 1 97 ? 1.119 -3.720 -21.746 1.00 84.69 97 CYS A CA 1
ATOM 805 C C . CYS A 1 97 ? 1.017 -3.818 -23.275 1.00 84.69 97 CYS A C 1
ATOM 807 O O . CYS A 1 97 ? 2.034 -4.032 -23.934 1.00 84.69 97 CYS A O 1
ATOM 809 N N . ALA A 1 98 ? -0.171 -3.596 -23.849 1.00 87.31 98 ALA A N 1
ATOM 810 C CA . ALA A 1 98 ? -0.368 -3.644 -25.297 1.00 87.31 98 ALA A CA 1
ATOM 811 C C . ALA A 1 98 ? 0.473 -2.590 -26.040 1.00 87.31 98 ALA A C 1
ATOM 813 O O . ALA A 1 98 ? 1.165 -2.926 -27.005 1.00 87.31 98 ALA A O 1
ATOM 814 N N . TYR A 1 99 ? 0.480 -1.340 -25.564 1.00 81.56 99 TYR A N 1
ATOM 815 C CA . TYR A 1 99 ? 1.308 -0.281 -26.153 1.00 81.56 99 TYR A CA 1
ATOM 816 C C . TYR A 1 99 ? 2.801 -0.558 -25.995 1.00 81.56 99 TYR A C 1
ATOM 818 O O . TYR A 1 99 ? 3.551 -0.400 -26.956 1.00 81.56 99 TYR A O 1
ATOM 826 N N . THR A 1 100 ? 3.231 -1.034 -24.825 1.00 85.00 100 THR A N 1
ATOM 827 C CA . THR A 1 100 ? 4.638 -1.386 -24.585 1.00 85.00 100 THR A CA 1
ATOM 828 C C . THR A 1 100 ? 5.105 -2.461 -25.565 1.00 85.00 100 THR A C 1
ATOM 830 O O . THR A 1 100 ? 6.178 -2.331 -26.149 1.00 85.00 100 THR A O 1
ATOM 833 N N . CYS A 1 101 ? 4.291 -3.493 -25.811 1.00 82.38 101 CYS A N 1
ATOM 834 C CA . CYS A 1 101 ? 4.604 -4.527 -26.798 1.00 82.38 101 CYS A CA 1
ATOM 835 C C . CYS A 1 101 ? 4.660 -3.970 -28.227 1.00 82.38 101 CYS A C 1
ATOM 837 O O . CYS A 1 101 ? 5.575 -4.315 -28.975 1.00 82.38 101 CYS A O 1
ATOM 839 N N . ALA A 1 102 ? 3.720 -3.101 -28.607 1.00 85.19 102 ALA A N 1
ATOM 840 C CA . ALA A 1 102 ? 3.697 -2.492 -29.935 1.00 85.19 102 ALA A CA 1
ATOM 841 C C . ALA A 1 102 ? 4.937 -1.614 -30.187 1.00 85.19 102 ALA A C 1
ATOM 843 O O . ALA A 1 102 ? 5.592 -1.767 -31.218 1.00 85.19 102 ALA A O 1
ATOM 844 N N . TYR A 1 103 ? 5.301 -0.754 -29.231 1.00 78.94 103 TYR A N 1
ATOM 845 C CA . TYR A 1 103 ? 6.489 0.100 -29.331 1.00 78.94 103 TYR A CA 1
ATOM 846 C C . TYR A 1 103 ? 7.791 -0.699 -29.280 1.00 78.94 103 TYR A C 1
ATOM 848 O O . TYR A 1 103 ? 8.702 -0.423 -30.060 1.00 78.94 103 TYR A O 1
ATOM 856 N N . TYR A 1 104 ? 7.860 -1.728 -28.433 1.00 81.50 104 TYR A N 1
ATOM 857 C CA . TYR A 1 104 ? 9.004 -2.636 -28.396 1.00 81.50 104 TYR A CA 1
ATOM 858 C C . TYR A 1 104 ? 9.231 -3.308 -29.758 1.00 81.50 104 TYR A C 1
ATOM 860 O O . TYR A 1 104 ? 10.349 -3.311 -30.263 1.00 81.50 104 TYR A O 1
ATOM 868 N N . LEU A 1 105 ? 8.176 -3.831 -30.396 1.00 82.19 105 LEU A N 1
ATOM 869 C CA . LEU A 1 105 ? 8.284 -4.456 -31.720 1.00 82.19 105 LEU A CA 1
ATOM 870 C C . LEU A 1 105 ? 8.638 -3.450 -32.822 1.00 82.19 105 LEU A C 1
ATOM 872 O O . LEU A 1 105 ? 9.449 -3.764 -33.695 1.00 82.19 105 LEU A O 1
ATOM 876 N N . LEU A 1 106 ? 8.060 -2.247 -32.773 1.00 81.50 106 LEU A N 1
ATOM 877 C CA . LEU A 1 106 ? 8.299 -1.201 -33.765 1.00 81.50 106 LEU A CA 1
ATOM 878 C C . LEU A 1 106 ? 9.766 -0.762 -33.761 1.00 81.50 106 LEU A C 1
ATOM 880 O O . LEU A 1 106 ? 10.395 -0.747 -34.817 1.00 81.50 106 LEU A O 1
ATOM 884 N N . PHE A 1 107 ? 10.340 -0.481 -32.592 1.00 73.88 107 PHE A N 1
ATOM 885 C CA . PHE A 1 107 ? 11.728 -0.020 -32.500 1.00 73.88 107 PHE A CA 1
ATOM 886 C C . PHE A 1 107 ? 12.753 -1.147 -32.606 1.00 73.88 107 PHE A C 1
ATOM 888 O O . PHE A 1 107 ? 13.816 -0.943 -33.186 1.00 73.88 107 PHE A O 1
ATOM 895 N N . LYS A 1 108 ? 12.399 -2.373 -32.205 1.00 72.25 108 LYS A N 1
ATOM 896 C CA . LYS A 1 108 ? 13.208 -3.563 -32.506 1.00 72.25 108 LYS A CA 1
ATOM 897 C C . LYS A 1 108 ? 13.358 -3.806 -34.013 1.00 72.25 108 LYS A C 1
ATOM 899 O O . LYS A 1 108 ? 14.364 -4.362 -34.439 1.00 72.25 108 LYS A O 1
ATOM 904 N N . SER A 1 109 ? 12.378 -3.386 -34.819 1.00 72.12 109 SER A N 1
ATOM 905 C CA . SER A 1 109 ? 12.425 -3.521 -36.282 1.00 72.12 109 SER A CA 1
ATOM 906 C C . SER A 1 109 ? 13.317 -2.485 -36.985 1.00 72.12 109 SER A C 1
ATOM 908 O O . SER A 1 109 ? 13.731 -2.731 -38.114 1.00 72.12 109 SER A O 1
ATOM 910 N N . GLN A 1 110 ? 13.646 -1.354 -36.341 1.00 69.75 110 GLN A N 1
ATOM 911 C CA . GLN A 1 110 ? 14.365 -0.234 -36.974 1.00 69.75 110 GLN A CA 1
ATOM 912 C C . GLN A 1 110 ? 15.900 -0.308 -36.874 1.00 69.75 110 GLN A C 1
ATOM 914 O O . GLN A 1 110 ? 16.587 0.548 -37.428 1.00 69.75 110 GLN A O 1
ATOM 919 N N . GLY A 1 111 ? 16.443 -1.365 -36.266 1.00 60.75 111 GLY A N 1
ATOM 920 C CA . GLY A 1 111 ? 17.883 -1.614 -36.210 1.00 60.75 111 GLY A CA 1
ATOM 921 C C . GLY A 1 111 ? 18.608 -0.866 -35.088 1.00 60.75 111 GLY A C 1
ATOM 922 O O . GLY A 1 111 ? 18.106 0.087 -34.497 1.00 60.75 111 GLY A O 1
ATOM 923 N N . GLU A 1 112 ? 19.802 -1.360 -34.770 1.00 64.19 112 GLU A N 1
ATOM 924 C CA . GLU A 1 112 ? 20.632 -0.979 -33.623 1.00 64.19 112 GLU A CA 1
ATOM 925 C C . GLU A 1 112 ? 21.329 0.377 -33.868 1.00 64.19 112 GLU A C 1
ATOM 927 O O . GLU A 1 112 ? 22.515 0.440 -34.178 1.00 64.19 112 GLU A O 1
ATOM 932 N N . SER A 1 113 ? 20.577 1.482 -33.801 1.00 60.88 113 SER A N 1
ATOM 933 C CA . SER A 1 113 ? 21.143 2.838 -33.778 1.00 60.88 113 SER A CA 1
ATOM 934 C C . SER A 1 113 ? 21.279 3.346 -32.337 1.00 60.88 113 SER A C 1
ATOM 936 O O . SER A 1 113 ? 20.437 3.061 -31.483 1.00 60.88 113 SER A O 1
ATOM 938 N N . GLU A 1 114 ? 22.311 4.149 -32.050 1.00 64.31 114 GLU A N 1
ATOM 939 C CA . GLU A 1 114 ? 22.569 4.692 -30.699 1.00 64.31 114 GLU A CA 1
ATOM 940 C C . GLU A 1 114 ? 21.422 5.562 -30.144 1.00 64.31 114 GLU A C 1
ATOM 942 O O . GLU A 1 114 ? 21.345 5.818 -28.945 1.00 64.31 114 GLU A O 1
ATOM 947 N N . THR A 1 115 ? 20.484 5.983 -30.996 1.00 62.34 115 THR A N 1
ATOM 948 C CA . THR A 1 115 ? 19.281 6.740 -30.614 1.00 62.34 115 THR A CA 1
ATOM 949 C C . THR A 1 115 ? 18.158 5.853 -30.056 1.00 62.34 115 THR A C 1
ATOM 951 O O . THR A 1 115 ? 17.279 6.365 -29.362 1.00 62.34 115 THR A O 1
ATOM 954 N N . PHE A 1 116 ? 18.188 4.537 -30.309 1.00 61.53 116 PHE A N 1
ATOM 955 C CA . PHE A 1 116 ? 17.181 3.558 -29.861 1.00 61.53 116 PHE A CA 1
ATOM 956 C C . PHE A 1 116 ? 17.628 2.671 -28.691 1.00 61.53 116 PHE A C 1
ATOM 958 O O . PHE A 1 116 ? 16.871 1.801 -28.256 1.00 61.53 116 PHE A O 1
ATOM 965 N N . ALA A 1 117 ? 18.800 2.950 -28.112 1.00 62.84 117 ALA A N 1
ATOM 966 C CA . ALA A 1 117 ? 19.304 2.303 -26.900 1.00 62.84 117 ALA A CA 1
ATOM 967 C C . ALA A 1 117 ? 18.264 2.139 -25.758 1.00 62.84 117 ALA A C 1
ATOM 969 O O . ALA A 1 117 ? 18.210 1.047 -25.190 1.00 62.84 117 ALA A O 1
ATOM 970 N N . PRO A 1 118 ? 17.377 3.116 -25.445 1.00 64.56 118 PRO A N 1
ATOM 971 C CA . PRO A 1 118 ? 16.385 2.964 -24.367 1.00 64.56 118 PRO A CA 1
ATOM 972 C C . PRO A 1 118 ? 15.218 1.995 -24.665 1.00 64.56 118 PRO A C 1
ATOM 974 O O . PRO A 1 118 ? 14.326 1.847 -23.832 1.00 64.56 118 PRO A O 1
ATOM 977 N N . TYR A 1 119 ? 15.198 1.317 -25.820 1.00 63.59 119 TYR A N 1
ATOM 978 C CA . TYR A 1 119 ? 14.206 0.278 -26.152 1.00 63.59 119 TYR A CA 1
ATOM 979 C C . TYR A 1 119 ? 14.804 -1.135 -26.223 1.00 63.59 119 TYR A C 1
ATOM 981 O O . TYR A 1 119 ? 14.128 -2.081 -26.637 1.00 63.59 119 TYR A O 1
ATOM 989 N N . ALA A 1 120 ? 16.062 -1.308 -25.807 1.00 65.94 120 ALA A N 1
ATOM 990 C CA . ALA A 1 120 ? 16.736 -2.604 -25.834 1.00 65.94 120 ALA A CA 1
ATOM 991 C C . ALA A 1 120 ? 16.060 -3.625 -24.900 1.00 65.94 120 ALA A C 1
ATOM 993 O O . ALA A 1 120 ? 15.912 -4.802 -25.249 1.00 65.94 120 ALA A O 1
ATOM 994 N N . THR A 1 121 ? 15.594 -3.172 -23.731 1.00 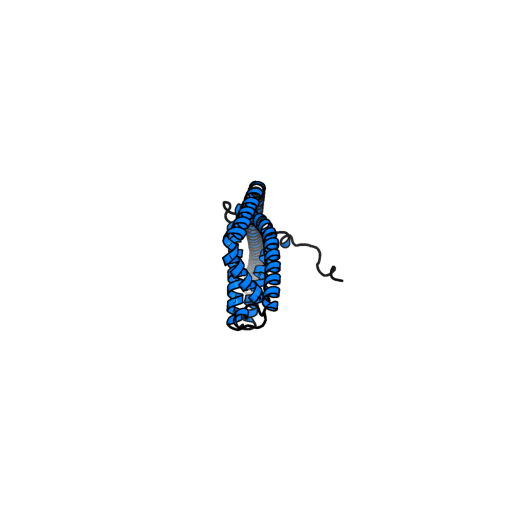76.44 121 THR A N 1
ATOM 995 C CA . THR A 1 121 ? 14.882 -4.010 -22.761 1.00 76.44 121 THR A CA 1
ATOM 996 C C . THR A 1 121 ? 13.387 -3.701 -22.713 1.00 76.44 121 THR A C 1
ATOM 998 O O . THR A 1 121 ? 12.938 -2.575 -22.937 1.00 76.44 121 THR A O 1
ATOM 1001 N N . VAL A 1 122 ? 12.586 -4.716 -22.371 1.00 75.56 122 VAL A N 1
ATOM 1002 C CA . VAL A 1 122 ? 11.130 -4.563 -22.192 1.00 75.56 122 VAL A CA 1
ATOM 1003 C C . VAL A 1 122 ? 10.814 -3.585 -21.052 1.00 75.56 122 VAL A C 1
ATOM 1005 O O . VAL A 1 122 ? 9.831 -2.857 -21.118 1.00 75.56 122 VAL A O 1
ATOM 1008 N N . LEU A 1 123 ? 11.669 -3.534 -20.026 1.00 76.62 123 LEU A N 1
ATOM 1009 C CA . LEU A 1 123 ? 11.507 -2.677 -18.850 1.00 76.62 123 LEU A CA 1
ATOM 1010 C C . LEU A 1 123 ? 11.791 -1.201 -19.167 1.00 76.62 123 LEU A C 1
ATOM 1012 O O . LEU A 1 123 ? 11.006 -0.333 -18.790 1.00 76.62 123 LEU A O 1
ATOM 1016 N N . GLU A 1 124 ? 12.853 -0.910 -19.917 1.00 76.81 124 GLU A N 1
ATOM 1017 C CA . GLU A 1 124 ? 13.130 0.457 -20.382 1.00 76.81 124 GLU A CA 1
ATOM 1018 C C . GLU A 1 124 ? 12.111 0.907 -21.432 1.00 76.81 124 GLU A C 1
ATOM 1020 O O . GLU A 1 124 ? 11.643 2.047 -21.388 1.00 76.81 124 GLU A O 1
ATOM 1025 N N . SER A 1 125 ? 11.659 -0.011 -22.294 1.00 78.88 125 SER A N 1
ATOM 1026 C CA . SER A 1 125 ? 10.553 0.248 -23.221 1.00 78.88 125 SER A CA 1
ATOM 1027 C C . SER A 1 125 ? 9.265 0.584 -22.471 1.00 78.88 125 SER A C 1
ATOM 1029 O O . SER A 1 125 ? 8.542 1.486 -22.886 1.00 78.88 125 SER A O 1
ATOM 1031 N N . PHE A 1 126 ? 8.984 -0.087 -21.350 1.00 79.88 126 PHE A N 1
ATOM 1032 C CA . PHE A 1 126 ? 7.820 0.194 -20.507 1.00 79.88 126 PHE A CA 1
ATOM 1033 C C . PHE A 1 126 ? 7.892 1.594 -19.887 1.00 79.88 126 PHE A C 1
ATOM 1035 O O . PHE A 1 126 ? 6.927 2.350 -19.972 1.00 79.88 126 PHE A O 1
ATOM 1042 N N . ILE A 1 127 ? 9.041 1.976 -19.319 1.00 81.56 127 ILE A N 1
ATOM 1043 C CA . ILE A 1 127 ? 9.233 3.304 -18.710 1.00 81.56 127 ILE A CA 1
ATOM 1044 C C . ILE A 1 127 ? 9.134 4.402 -19.774 1.00 81.56 127 ILE A C 1
ATOM 1046 O O . ILE A 1 127 ? 8.443 5.402 -19.576 1.00 81.56 127 ILE A O 1
ATOM 1050 N N . THR A 1 128 ? 9.775 4.201 -20.923 1.00 79.88 128 THR A N 1
ATOM 1051 C CA . THR A 1 128 ? 9.765 5.172 -22.023 1.00 79.88 128 THR A CA 1
ATOM 1052 C C . THR A 1 128 ? 8.372 5.299 -22.638 1.00 79.88 128 THR A C 1
ATOM 1054 O O . THR A 1 128 ? 7.902 6.412 -22.859 1.00 79.88 128 THR A O 1
ATOM 1057 N N . THR A 1 129 ? 7.656 4.185 -22.831 1.00 79.56 129 THR A N 1
ATOM 1058 C CA . THR A 1 129 ? 6.262 4.185 -23.314 1.00 79.56 129 THR A CA 1
ATOM 1059 C C . THR A 1 129 ? 5.326 4.843 -22.305 1.00 79.56 129 THR A C 1
ATOM 1061 O O . THR A 1 129 ? 4.441 5.598 -22.700 1.00 79.56 129 THR A O 1
ATOM 1064 N N . TYR A 1 130 ? 5.539 4.626 -21.005 1.00 78.56 130 TYR A N 1
ATOM 1065 C CA . TYR A 1 130 ? 4.789 5.305 -19.952 1.00 78.56 130 TYR A CA 1
ATOM 1066 C C . TYR A 1 130 ? 5.005 6.821 -19.998 1.00 78.56 130 TYR A C 1
ATOM 1068 O O . TYR A 1 130 ? 4.030 7.569 -20.011 1.00 78.56 130 TYR A O 1
ATOM 1076 N N . LEU A 1 131 ? 6.258 7.278 -20.083 1.00 76.81 131 LEU A N 1
ATOM 1077 C CA . LEU A 1 131 ? 6.586 8.703 -20.187 1.00 76.81 131 LEU A CA 1
ATOM 1078 C C . LEU A 1 131 ? 6.034 9.324 -21.471 1.00 76.81 131 LEU A C 1
ATOM 1080 O O . LEU A 1 131 ? 5.481 10.417 -21.422 1.00 76.81 131 LEU A O 1
ATOM 1084 N N . LEU A 1 132 ? 6.125 8.624 -22.602 1.00 76.62 132 LEU A N 1
ATOM 1085 C CA . LEU A 1 132 ? 5.584 9.086 -23.878 1.00 76.62 132 LEU A CA 1
ATOM 1086 C C . LEU A 1 132 ? 4.061 9.151 -23.859 1.00 76.62 132 LEU A C 1
ATOM 1088 O O . LEU A 1 132 ? 3.512 10.185 -24.227 1.00 76.62 132 LEU A O 1
ATOM 1092 N N . LEU A 1 133 ? 3.368 8.117 -23.372 1.00 74.62 133 LEU A N 1
ATOM 1093 C CA . LEU A 1 133 ? 1.913 8.155 -23.222 1.00 74.62 133 LEU A CA 1
ATOM 1094 C C . LEU A 1 133 ? 1.500 9.297 -22.288 1.00 74.62 133 LEU A C 1
ATOM 1096 O O . LEU A 1 133 ? 0.519 9.977 -22.581 1.00 74.62 133 LEU A O 1
ATOM 1100 N N . LEU A 1 134 ? 2.276 9.530 -21.220 1.00 72.88 134 LEU A N 1
ATOM 1101 C CA . LEU A 1 134 ? 2.081 10.615 -20.259 1.00 72.88 134 LEU A CA 1
ATOM 1102 C C . LEU A 1 134 ? 2.418 12.016 -20.822 1.00 72.88 134 LEU A C 1
ATOM 1104 O O . LEU A 1 134 ? 1.965 13.016 -20.269 1.00 72.88 134 LEU A O 1
ATOM 1108 N N . LEU A 1 135 ? 3.125 12.112 -21.947 1.00 74.56 135 LEU A N 1
ATOM 1109 C CA . LEU A 1 135 ? 3.473 13.392 -22.568 1.00 74.56 135 LEU A CA 1
ATOM 1110 C C . LEU A 1 135 ? 2.645 13.704 -23.827 1.00 74.56 135 LEU A C 1
ATOM 1112 O O . LEU A 1 135 ? 2.273 14.856 -24.029 1.00 74.56 135 LEU A O 1
ATOM 1116 N N . SER A 1 136 ? 2.335 12.710 -24.669 1.00 70.38 136 SER A N 1
ATOM 1117 C CA . SER A 1 136 ? 1.711 12.912 -25.991 1.00 70.38 136 SER A CA 1
ATOM 1118 C C . SER A 1 136 ? 0.206 12.636 -26.036 1.00 70.38 136 SER A C 1
ATOM 1120 O O . SER A 1 136 ? -0.523 13.317 -26.754 1.00 70.38 136 SER A O 1
ATOM 1122 N N . HIS A 1 137 ? -0.282 11.665 -25.259 1.00 64.94 137 HIS A N 1
ATOM 1123 C CA . HIS A 1 137 ? -1.696 11.250 -25.248 1.00 64.94 137 HIS A CA 1
ATOM 1124 C C . HIS A 1 137 ? -2.389 11.489 -23.894 1.00 64.94 137 HIS A C 1
ATOM 1126 O O . HIS A 1 137 ? -3.597 11.273 -23.744 1.00 64.94 137 HIS A O 1
ATOM 1132 N N . ALA A 1 1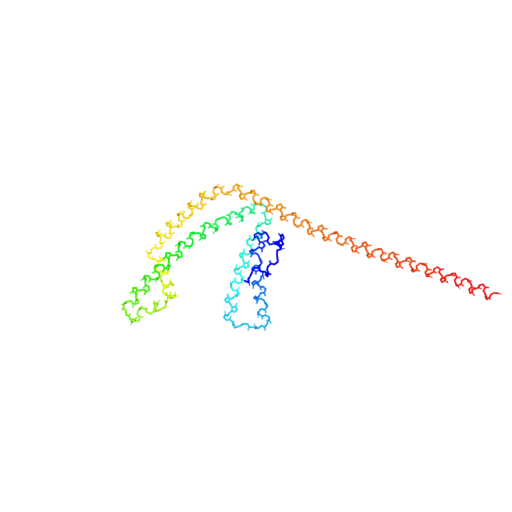38 ? -1.634 11.961 -22.904 1.00 62.06 138 ALA A N 1
ATOM 1133 C CA . ALA A 1 138 ? -2.007 11.922 -21.497 1.00 62.06 138 ALA A CA 1
ATOM 1134 C C . ALA A 1 138 ? -3.114 12.872 -21.100 1.00 62.06 138 ALA A C 1
ATOM 1136 O O . ALA A 1 138 ? -3.982 12.511 -20.317 1.00 62.06 138 ALA A O 1
ATOM 1137 N N . THR A 1 139 ? -3.125 14.090 -21.621 1.00 65.00 139 THR A N 1
ATOM 1138 C CA . THR A 1 139 ? -4.095 15.078 -21.146 1.00 65.00 139 THR A CA 1
ATOM 1139 C C . THR A 1 139 ? -5.505 14.774 -21.615 1.00 65.00 139 THR A C 1
ATOM 1141 O O . THR A 1 139 ? -6.441 15.235 -20.985 1.00 65.00 139 THR A O 1
ATOM 1144 N N . ILE A 1 140 ? -5.689 13.985 -22.674 1.00 72.94 140 ILE A N 1
ATOM 1145 C CA . ILE A 1 140 ? -7.024 13.660 -23.182 1.00 72.94 140 ILE A CA 1
ATOM 1146 C C . ILE A 1 140 ? -7.450 12.283 -22.693 1.00 72.94 140 ILE A C 1
ATOM 1148 O O . ILE A 1 140 ? -8.502 12.166 -22.075 1.00 72.94 140 ILE A O 1
ATOM 1152 N N . VAL A 1 141 ? -6.641 11.243 -22.915 1.00 74.94 141 VAL A N 1
ATOM 1153 C CA . VAL A 1 141 ? -7.039 9.869 -22.575 1.00 74.94 141 VAL A CA 1
ATOM 1154 C C . VAL A 1 141 ? -7.032 9.658 -21.064 1.00 74.94 141 VAL A C 1
ATOM 1156 O O . VAL A 1 141 ? -7.996 9.114 -20.536 1.00 74.94 141 VAL A O 1
ATOM 1159 N N . VAL A 1 142 ? -6.014 10.146 -20.341 1.00 76.50 142 VAL A N 1
ATOM 1160 C CA . VAL A 1 142 ? -5.976 10.008 -18.874 1.00 76.50 142 VAL A CA 1
ATOM 1161 C C . VAL A 1 142 ? -7.037 10.891 -18.227 1.00 76.50 142 VAL A C 1
ATOM 1163 O O . VAL A 1 142 ? -7.731 10.408 -17.346 1.00 76.50 142 VAL A O 1
ATOM 1166 N N . VAL A 1 143 ? -7.255 12.131 -18.684 1.00 79.50 143 VAL A N 1
ATOM 1167 C CA . VAL A 1 143 ? -8.336 12.981 -18.139 1.00 79.50 143 VAL A CA 1
ATOM 1168 C C . VAL A 1 143 ? -9.714 12.414 -18.472 1.00 79.50 143 VAL A C 1
ATOM 1170 O O . VAL A 1 143 ? -10.571 12.386 -17.600 1.00 79.50 143 VAL A O 1
ATOM 1173 N N . MET A 1 144 ? -9.946 11.903 -19.683 1.00 81.56 144 MET A N 1
ATOM 1174 C CA . MET A 1 144 ? -11.213 11.255 -20.040 1.00 81.56 144 MET A CA 1
ATOM 1175 C C . MET A 1 144 ? -11.450 9.996 -19.199 1.00 81.56 144 MET A C 1
ATOM 1177 O O . MET A 1 144 ? -12.539 9.823 -18.658 1.00 81.56 144 MET A O 1
ATOM 1181 N N . LEU A 1 145 ? -10.435 9.144 -19.043 1.00 78.94 145 LEU A N 1
ATOM 1182 C CA . LEU A 1 145 ? -10.521 7.939 -18.221 1.00 78.94 145 LEU A CA 1
ATOM 1183 C C . LEU A 1 145 ? -10.702 8.272 -16.733 1.00 78.94 145 LEU A C 1
ATOM 1185 O O . LEU A 1 145 ? -11.522 7.637 -16.078 1.00 78.94 145 LEU A O 1
ATOM 1189 N N . LEU A 1 146 ? -10.006 9.287 -16.212 1.00 83.00 146 LEU A N 1
ATOM 1190 C CA . LEU A 1 146 ? -10.190 9.788 -14.847 1.00 83.00 146 LEU A CA 1
ATOM 1191 C C . LEU A 1 146 ? -11.581 10.389 -14.659 1.00 83.00 146 LEU A C 1
ATOM 1193 O O . LEU A 1 146 ? -12.210 10.135 -13.643 1.00 83.00 146 LEU A O 1
ATOM 1197 N N . ASN A 1 147 ? -12.098 11.135 -15.632 1.00 84.75 147 ASN A N 1
ATOM 1198 C CA . ASN A 1 147 ? -13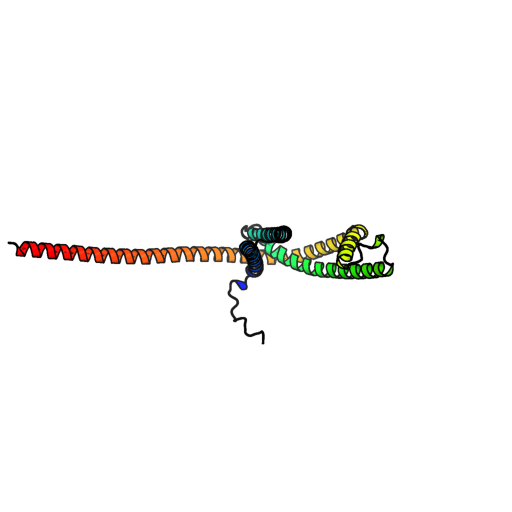.439 11.710 -15.565 1.00 84.75 147 ASN A CA 1
ATOM 1199 C C . ASN A 1 147 ? -14.513 10.618 -15.567 1.00 84.75 147 ASN A C 1
ATOM 1201 O O . ASN A 1 147 ? -15.471 10.701 -14.801 1.00 84.75 147 ASN A O 1
ATOM 1205 N N . VAL A 1 148 ? -14.347 9.574 -16.384 1.00 85.00 148 VAL A N 1
ATOM 1206 C CA . VAL A 1 148 ? -15.237 8.404 -16.379 1.00 85.00 148 VAL A CA 1
ATOM 1207 C C . VAL A 1 148 ? -15.103 7.626 -15.071 1.00 85.00 148 VAL A C 1
ATOM 1209 O O . VAL A 1 148 ? -16.123 7.231 -14.515 1.00 85.00 148 VAL A O 1
ATOM 1212 N N . LEU A 1 149 ? -13.889 7.457 -14.539 1.00 83.75 149 LEU A N 1
ATOM 1213 C CA . LEU A 1 149 ? -13.653 6.834 -13.236 1.00 83.75 149 LEU A CA 1
ATOM 1214 C C . LEU A 1 149 ? -14.339 7.627 -12.119 1.00 83.75 149 LEU A C 1
ATOM 1216 O O . LEU A 1 149 ? -15.101 7.049 -11.358 1.00 83.75 149 LEU A O 1
ATOM 1220 N N . ILE A 1 150 ? -14.130 8.941 -12.046 1.00 85.50 150 ILE A N 1
ATOM 1221 C CA . ILE A 1 150 ? -14.768 9.814 -11.056 1.00 85.50 150 ILE A CA 1
ATOM 1222 C C . ILE A 1 150 ? -16.289 9.766 -11.217 1.00 85.50 150 ILE A C 1
ATOM 1224 O O . ILE A 1 150 ? -16.996 9.708 -10.218 1.00 85.50 150 ILE A O 1
ATOM 1228 N N . ALA A 1 151 ? -16.814 9.732 -12.444 1.00 87.50 151 ALA A N 1
ATOM 1229 C CA . ALA A 1 151 ? -18.250 9.612 -12.690 1.00 87.50 151 ALA A CA 1
ATOM 1230 C C . ALA A 1 151 ? -18.812 8.246 -12.260 1.00 87.50 151 ALA A C 1
ATOM 1232 O O . ALA A 1 151 ? -19.893 8.184 -11.674 1.00 87.50 151 ALA A O 1
ATOM 1233 N N . MET A 1 152 ? -18.088 7.157 -12.528 1.00 83.69 152 MET A N 1
ATOM 1234 C CA . MET A 1 152 ? -18.430 5.806 -12.077 1.00 83.69 152 MET A CA 1
ATOM 1235 C C . MET A 1 152 ? -18.407 5.739 -10.551 1.00 83.69 152 MET A C 1
ATOM 1237 O O . MET A 1 152 ? -19.410 5.370 -9.950 1.00 83.69 152 MET A O 1
ATOM 1241 N N . MET A 1 153 ? -17.319 6.208 -9.938 1.00 82.25 153 MET A N 1
ATOM 1242 C CA . MET A 1 153 ? -17.145 6.287 -8.492 1.00 82.25 153 MET A CA 1
ATOM 1243 C C . MET A 1 153 ? -18.192 7.190 -7.849 1.00 82.25 153 MET A C 1
ATOM 1245 O O . MET A 1 153 ? -18.705 6.847 -6.803 1.00 82.25 153 MET A O 1
ATOM 1249 N N . SER A 1 154 ? -18.571 8.314 -8.456 1.00 84.12 154 SER A N 1
ATOM 1250 C CA . SER A 1 154 ? -19.603 9.208 -7.916 1.00 84.12 154 SER A CA 1
ATOM 1251 C C . SER A 1 154 ? -20.989 8.557 -7.941 1.00 84.12 154 SER A C 1
ATOM 1253 O O . SER A 1 154 ? -21.747 8.691 -6.978 1.00 84.12 154 SER A O 1
ATOM 1255 N N . LYS A 1 155 ? -21.306 7.800 -9.000 1.00 83.56 155 LYS A N 1
ATOM 1256 C CA . LYS A 1 155 ? -22.556 7.033 -9.091 1.00 83.56 155 LYS A CA 1
ATOM 1257 C C . LYS A 1 155 ? -22.598 5.881 -8.090 1.00 83.56 155 LYS A C 1
ATOM 1259 O O . LYS A 1 155 ? -23.620 5.705 -7.431 1.00 83.56 155 LYS A O 1
ATOM 1264 N N . THR A 1 156 ? -21.515 5.114 -7.960 1.00 79.00 156 THR A N 1
ATOM 1265 C CA . THR A 1 156 ? -21.447 3.990 -7.016 1.00 79.00 156 THR A CA 1
ATOM 1266 C C . THR A 1 156 ? -21.400 4.481 -5.572 1.00 79.00 156 THR A C 1
ATOM 1268 O O . THR A 1 156 ? -22.141 3.991 -4.725 1.00 79.00 156 THR A O 1
ATOM 1271 N N . MET A 1 157 ? -20.637 5.538 -5.298 1.00 78.75 157 MET A N 1
ATOM 1272 C CA . MET A 1 157 ? -20.561 6.206 -3.998 1.00 78.75 157 MET A CA 1
ATOM 1273 C C . MET A 1 157 ? -21.938 6.645 -3.495 1.00 78.75 157 MET A C 1
ATOM 1275 O O . MET A 1 157 ? -22.263 6.391 -2.341 1.00 78.75 157 MET A O 1
ATOM 1279 N N . GLY A 1 158 ? -22.775 7.240 -4.353 1.00 77.56 158 GLY A N 1
ATOM 1280 C CA . GLY A 1 158 ? -24.140 7.626 -3.984 1.00 77.56 158 GLY A CA 1
ATOM 1281 C C . GLY A 1 158 ? -25.000 6.455 -3.491 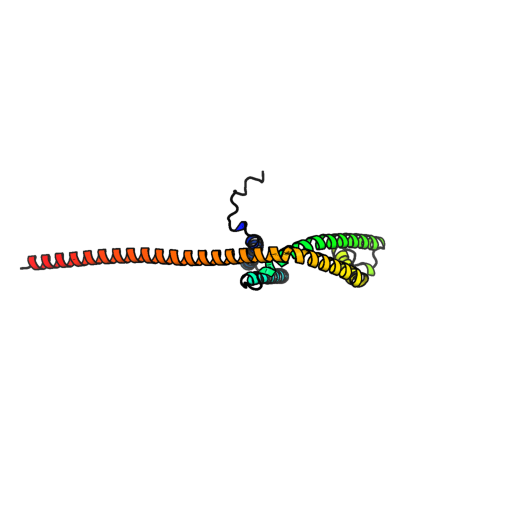1.00 77.56 158 GLY A C 1
ATOM 1282 O O . GLY A 1 158 ? -25.783 6.628 -2.562 1.00 77.56 158 GLY A O 1
ATOM 1283 N N . ALA A 1 159 ? -24.820 5.263 -4.067 1.00 76.94 159 ALA A N 1
ATOM 1284 C CA . ALA A 1 159 ? -25.539 4.056 -3.662 1.00 76.94 159 ALA A CA 1
ATOM 1285 C C . ALA A 1 159 ? -24.978 3.435 -2.368 1.00 76.94 159 ALA A C 1
ATOM 1287 O O . ALA A 1 159 ? -25.747 2.935 -1.552 1.00 76.94 159 ALA A O 1
ATOM 1288 N N . TYR A 1 160 ? -23.659 3.503 -2.156 1.00 74.12 160 TYR A N 1
ATOM 1289 C CA . TYR A 1 160 ? -22.985 2.844 -1.030 1.00 74.12 160 TYR A CA 1
ATOM 1290 C C . TYR A 1 160 ? -22.852 3.704 0.238 1.00 74.12 160 TYR A C 1
ATOM 1292 O O . TYR A 1 160 ? -22.480 3.176 1.281 1.00 74.12 160 TYR A O 1
ATOM 1300 N N . ILE A 1 161 ? -23.153 5.010 0.202 1.00 78.44 161 ILE A N 1
ATOM 1301 C CA . ILE A 1 161 ? -23.006 5.898 1.377 1.00 78.44 161 ILE A CA 1
ATOM 1302 C C . ILE A 1 161 ? -23.848 5.437 2.574 1.00 78.44 161 ILE A C 1
ATOM 1304 O O . ILE A 1 161 ? -23.353 5.440 3.700 1.00 78.44 161 ILE A O 1
ATOM 1308 N N . GLU A 1 162 ? -25.111 5.067 2.360 1.00 79.88 162 GLU A N 1
ATOM 1309 C CA . GLU A 1 162 ? -26.006 4.702 3.467 1.00 79.88 162 GLU A CA 1
ATOM 1310 C C . GLU A 1 162 ? -25.638 3.340 4.069 1.00 79.88 162 GLU A C 1
ATOM 1312 O O . GLU A 1 162 ? -25.581 3.199 5.290 1.00 79.88 162 GLU A O 1
ATOM 1317 N N . GLU A 1 163 ? -25.274 2.368 3.230 1.00 81.06 163 GLU A N 1
ATOM 1318 C CA . GLU A 1 163 ? -24.752 1.075 3.682 1.00 81.06 163 GLU A CA 1
ATOM 1319 C C . GLU A 1 163 ? -23.422 1.241 4.437 1.00 81.06 163 GLU A C 1
ATOM 1321 O O . GLU A 1 163 ? -23.256 0.696 5.530 1.00 81.06 163 GLU A O 1
ATOM 1326 N N . ALA A 1 164 ? -22.521 2.094 3.938 1.00 75.06 164 ALA A N 1
ATOM 1327 C CA . ALA A 1 164 ? -21.243 2.386 4.583 1.00 75.06 164 ALA A CA 1
ATOM 1328 C C . ALA A 1 164 ? -21.405 3.075 5.949 1.00 75.06 164 ALA A C 1
ATOM 1330 O O . ALA A 1 164 ? -20.630 2.797 6.864 1.00 75.06 164 ALA A O 1
ATOM 1331 N N . LYS A 1 165 ? -22.408 3.945 6.134 1.00 75.69 165 LYS A N 1
ATOM 1332 C CA . LYS A 1 165 ? -22.713 4.551 7.448 1.00 75.69 165 LYS A CA 1
ATOM 1333 C C . LYS A 1 165 ? -23.163 3.504 8.466 1.00 75.69 165 LYS A C 1
ATOM 1335 O O . LYS A 1 165 ? -22.763 3.568 9.635 1.00 75.69 165 LYS A O 1
ATOM 1340 N N . VAL A 1 166 ? -23.981 2.545 8.034 1.00 80.44 166 VAL A N 1
ATOM 1341 C CA . VAL A 1 166 ? -24.427 1.438 8.888 1.00 80.44 166 VAL A CA 1
ATOM 1342 C C . VAL A 1 166 ? -23.243 0.529 9.224 1.00 80.44 166 VAL A C 1
ATOM 1344 O O . VAL A 1 166 ? -23.004 0.272 10.405 1.00 80.44 166 VAL A O 1
ATOM 1347 N N . GLU A 1 167 ? -22.443 0.129 8.229 1.00 78.44 167 GLU A N 1
ATOM 1348 C CA . GLU A 1 167 ? -21.237 -0.691 8.426 1.00 78.44 167 GLU A CA 1
ATOM 1349 C C . GLU A 1 167 ? -20.229 0.003 9.360 1.00 78.44 167 GLU A C 1
ATOM 1351 O O . GLU A 1 167 ? -19.665 -0.634 10.250 1.00 78.44 167 GLU A O 1
ATOM 1356 N N . ALA A 1 168 ? -20.055 1.322 9.244 1.00 72.25 168 ALA A N 1
ATOM 1357 C CA . ALA A 1 168 ? -19.186 2.101 10.126 1.00 72.25 168 ALA A CA 1
ATOM 1358 C C . ALA A 1 168 ? -19.686 2.142 11.575 1.00 72.25 168 ALA A C 1
ATOM 1360 O O . ALA A 1 168 ? -18.890 2.038 12.507 1.00 72.25 168 ALA A O 1
ATOM 1361 N N . THR A 1 169 ? -21.002 2.251 11.775 1.00 74.00 169 THR A N 1
ATOM 1362 C CA . THR A 1 169 ? -21.616 2.227 13.112 1.00 74.00 169 THR A CA 1
ATOM 1363 C C . THR A 1 169 ? -21.451 0.855 13.762 1.00 74.00 169 THR A C 1
ATOM 1365 O O . THR A 1 169 ? -21.105 0.768 14.942 1.00 74.00 169 THR A O 1
ATOM 1368 N N . VAL A 1 170 ? -21.640 -0.217 12.985 1.00 78.38 170 VAL A N 1
ATOM 1369 C CA . VAL A 1 170 ? -21.421 -1.599 13.437 1.00 78.38 170 VAL A CA 1
ATOM 1370 C C . VAL A 1 170 ? -19.952 -1.819 13.792 1.00 78.38 170 VAL A C 1
ATOM 1372 O O . VAL A 1 170 ? -19.658 -2.261 14.900 1.00 78.38 170 VAL A O 1
ATOM 1375 N N . THR A 1 171 ? -19.030 -1.426 12.912 1.00 70.81 171 THR A N 1
ATOM 1376 C CA . THR A 1 171 ? -17.580 -1.558 13.139 1.00 70.81 171 THR A CA 1
ATOM 1377 C C . THR A 1 171 ? -17.146 -0.782 14.385 1.00 70.81 171 THR A C 1
ATOM 1379 O O . THR A 1 171 ? -16.414 -1.304 15.226 1.00 70.81 171 THR A O 1
ATOM 1382 N N . PHE A 1 172 ? -17.659 0.438 14.573 1.00 73.75 172 PHE A N 1
ATOM 1383 C CA . PHE A 1 172 ? -17.397 1.231 15.772 1.00 73.75 172 PHE A CA 1
ATOM 1384 C C . PHE A 1 172 ? -17.914 0.542 17.040 1.00 73.75 172 PHE A C 1
ATOM 1386 O O . PHE A 1 172 ? -17.175 0.421 18.019 1.00 73.75 172 PHE A O 1
ATOM 1393 N N . ALA A 1 173 ? -19.156 0.050 17.027 1.00 77.25 173 ALA A N 1
ATOM 1394 C CA . ALA A 1 173 ? -19.735 -0.668 18.158 1.00 77.25 173 ALA A CA 1
ATOM 1395 C C . ALA A 1 173 ? -18.934 -1.937 18.492 1.00 77.25 173 ALA A C 1
ATOM 1397 O O . ALA A 1 173 ? -18.636 -2.189 19.660 1.00 77.25 173 ALA A O 1
ATOM 1398 N N . GLU A 1 174 ? -18.514 -2.703 17.484 1.00 76.19 174 GLU A N 1
ATOM 1399 C CA . GLU A 1 174 ? -17.648 -3.871 17.663 1.00 76.19 174 GLU A CA 1
ATOM 1400 C C . GLU A 1 174 ? -16.282 -3.500 18.248 1.00 76.19 174 GLU A C 1
ATOM 1402 O O . GLU A 1 174 ? -15.782 -4.188 19.146 1.00 76.19 174 GLU A O 1
ATOM 1407 N N . CYS A 1 175 ? -15.681 -2.404 17.780 1.00 67.56 175 CYS A N 1
ATOM 1408 C CA . CYS A 1 175 ? -14.392 -1.920 18.258 1.00 67.56 175 CYS A CA 1
ATOM 1409 C C . CYS A 1 175 ? -14.480 -1.466 19.725 1.00 67.56 175 CYS A C 1
ATOM 1411 O O . CYS A 1 175 ? -13.663 -1.879 20.557 1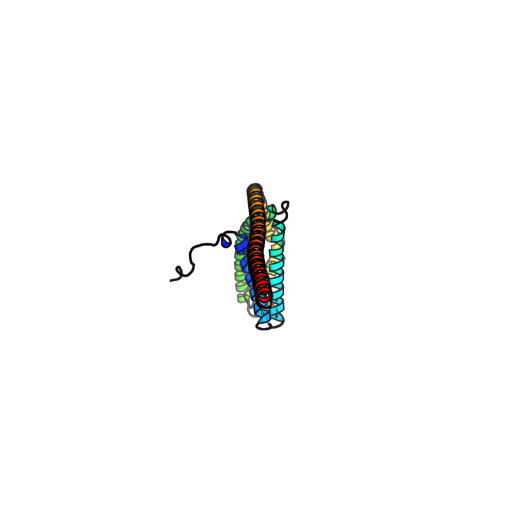.00 67.56 175 CYS A O 1
ATOM 1413 N N . VAL A 1 176 ? -15.526 -0.713 20.082 1.00 77.00 176 VAL A N 1
ATOM 1414 C CA . VAL A 1 176 ? -15.823 -0.313 21.469 1.00 77.00 176 VAL A CA 1
ATOM 1415 C C . VAL A 1 176 ? -16.060 -1.537 22.353 1.00 77.00 176 VAL A C 1
ATOM 1417 O O . VAL A 1 176 ? -15.415 -1.661 23.395 1.00 77.00 176 VAL A O 1
ATOM 1420 N N . LEU A 1 177 ? -16.896 -2.486 21.922 1.00 76.88 177 LEU A N 1
ATOM 1421 C CA . LEU A 1 177 ? -17.156 -3.726 22.663 1.00 76.88 177 LEU A CA 1
ATOM 1422 C C . LEU A 1 177 ? -15.883 -4.562 22.854 1.00 76.88 177 LEU A C 1
ATOM 1424 O O . LEU A 1 177 ? -15.676 -5.158 23.914 1.00 76.88 177 LEU A O 1
ATOM 1428 N N . ARG A 1 178 ? -14.993 -4.611 21.857 1.00 71.44 178 ARG A N 1
ATOM 1429 C CA . ARG A 1 178 ? -13.693 -5.293 21.962 1.00 71.44 178 ARG A CA 1
ATOM 1430 C C . ARG A 1 178 ? -12.776 -4.595 22.967 1.00 71.44 178 ARG A C 1
ATOM 1432 O O . ARG A 1 178 ? -12.140 -5.266 23.791 1.00 71.44 178 ARG A O 1
ATOM 1439 N N . MET A 1 179 ? -12.712 -3.265 22.925 1.00 69.25 179 MET A N 1
ATOM 1440 C CA . MET A 1 179 ? -11.952 -2.468 23.892 1.00 69.25 179 MET A CA 1
ATOM 1441 C C . MET A 1 179 ? -12.486 -2.663 25.316 1.00 69.25 179 MET A C 1
ATOM 1443 O O . MET A 1 179 ? -11.697 -2.814 26.252 1.00 69.25 179 MET A O 1
ATOM 1447 N N . GLU A 1 180 ? -13.806 -2.730 25.481 1.00 75.62 180 GLU A N 1
ATOM 1448 C CA . GLU A 1 180 ? -14.455 -2.964 26.768 1.00 75.62 180 GLU A CA 1
ATOM 1449 C C . GLU A 1 180 ? -14.169 -4.373 27.302 1.00 75.62 180 GLU A C 1
ATOM 1451 O O . GLU A 1 180 ? -13.688 -4.512 28.426 1.00 75.62 180 GLU A O 1
ATOM 1456 N N . LYS A 1 181 ? -14.331 -5.420 26.480 1.00 74.88 181 LYS A N 1
ATOM 1457 C CA . LYS A 1 181 ? -13.993 -6.807 26.856 1.00 74.88 181 LYS A CA 1
ATOM 1458 C C . LYS A 1 181 ? -12.536 -6.946 27.302 1.00 74.88 181 LYS A C 1
ATOM 1460 O O . LYS A 1 181 ? -12.256 -7.644 28.276 1.00 74.88 181 LYS A O 1
ATOM 1465 N N . THR A 1 182 ? -11.613 -6.247 26.643 1.00 68.25 182 THR A N 1
ATOM 1466 C CA . THR A 1 182 ? -10.184 -6.275 26.999 1.00 68.25 182 THR A CA 1
ATOM 1467 C C . THR A 1 182 ? -9.915 -5.593 28.344 1.00 68.25 182 THR A C 1
ATOM 1469 O O . THR A 1 182 ? -9.112 -6.089 29.139 1.00 68.25 182 THR A O 1
ATOM 1472 N N . LYS A 1 183 ? -10.599 -4.478 28.635 1.00 69.12 183 LYS A N 1
ATOM 1473 C CA . LYS A 1 183 ? -10.509 -3.790 29.934 1.00 69.12 183 LYS A CA 1
ATOM 1474 C C . LYS A 1 183 ? -11.120 -4.634 31.054 1.00 69.12 183 LYS A C 1
ATOM 1476 O O . LYS A 1 183 ? -10.454 -4.872 32.058 1.00 69.12 183 LYS A O 1
ATOM 1481 N N . THR A 1 184 ? -12.327 -5.155 30.850 1.00 67.69 184 THR A N 1
ATOM 1482 C CA . THR A 1 184 ? -13.037 -5.996 31.824 1.00 67.69 184 THR A CA 1
ATOM 1483 C C . THR A 1 184 ? -12.259 -7.270 32.141 1.00 67.69 184 THR A C 1
ATOM 1485 O O . THR A 1 184 ? -12.135 -7.630 33.311 1.00 67.69 184 THR A O 1
ATOM 1488 N N . PHE A 1 185 ? -11.651 -7.916 31.139 1.00 68.12 185 PHE A N 1
ATOM 1489 C CA . PHE A 1 185 ? -10.799 -9.087 31.359 1.00 68.12 185 PHE A CA 1
ATOM 1490 C C . PHE A 1 185 ? -9.561 -8.756 32.206 1.00 68.12 185 PHE A C 1
ATOM 1492 O O . PHE A 1 185 ? -9.242 -9.496 33.138 1.00 68.12 185 PHE A O 1
ATOM 1499 N N . LYS A 1 186 ? -8.900 -7.616 31.953 1.00 67.56 186 LYS A N 1
ATOM 1500 C CA . LYS A 1 186 ? -7.777 -7.146 32.784 1.00 67.56 186 LYS A CA 1
ATOM 1501 C C . LYS A 1 186 ? -8.211 -6.880 34.227 1.00 67.56 186 LYS A C 1
ATOM 1503 O O . LYS A 1 186 ? -7.585 -7.401 35.143 1.00 67.56 186 LYS A O 1
ATOM 1508 N N . THR A 1 187 ? -9.305 -6.145 34.435 1.00 72.50 187 THR A N 1
ATOM 1509 C CA . THR A 1 187 ? -9.824 -5.841 35.779 1.00 72.50 187 THR A CA 1
ATOM 1510 C C . THR A 1 187 ? -10.270 -7.101 36.524 1.00 72.50 187 THR A C 1
ATOM 1512 O O . THR A 1 187 ? -10.027 -7.225 37.723 1.00 72.50 187 THR A O 1
ATOM 1515 N N . SER A 1 188 ? -10.900 -8.053 35.831 1.00 72.31 188 SER A N 1
ATOM 1516 C CA . SER A 1 188 ? -11.320 -9.326 36.424 1.00 72.31 188 SER A CA 1
ATOM 1517 C C . SER A 1 188 ? -10.123 -10.176 36.845 1.00 72.31 188 SER A C 1
ATOM 1519 O O . SER A 1 188 ? -10.134 -10.727 37.944 1.00 72.31 188 SER A O 1
ATOM 1521 N N . LYS A 1 189 ? -9.078 -10.257 36.012 1.00 73.88 189 LYS A N 1
ATOM 1522 C CA . LYS A 1 189 ? -7.847 -10.987 36.339 1.00 73.88 189 LYS A CA 1
ATOM 1523 C C . LYS A 1 189 ? -7.123 -10.359 37.532 1.00 73.88 189 LYS A C 1
ATOM 1525 O O . LYS A 1 189 ? -6.770 -11.062 38.468 1.00 73.88 189 LYS A O 1
ATOM 1530 N N . GLU A 1 190 ? -7.016 -9.033 37.560 1.00 75.38 190 GLU A N 1
ATOM 1531 C CA . GLU A 1 190 ? -6.371 -8.309 38.660 1.00 75.38 190 GLU A CA 1
ATOM 1532 C C . GLU A 1 190 ? -7.121 -8.466 39.998 1.00 75.38 190 GLU A C 1
ATOM 1534 O O . GLU A 1 190 ? -6.507 -8.543 41.062 1.00 75.38 190 GLU A O 1
ATOM 1539 N N . ARG A 1 191 ? -8.459 -8.551 39.965 1.00 72.56 191 ARG A N 1
ATOM 1540 C CA . ARG A 1 191 ? -9.270 -8.872 41.152 1.00 72.56 191 ARG A CA 1
ATOM 1541 C C . ARG A 1 191 ? -9.057 -10.309 41.622 1.00 72.56 191 ARG A C 1
ATOM 1543 O O . ARG A 1 191 ? -9.009 -10.531 42.830 1.00 72.56 191 ARG A O 1
ATOM 1550 N N . LEU A 1 192 ? -8.922 -11.257 40.694 1.00 75.88 192 LEU A N 1
ATOM 1551 C CA . LEU A 1 192 ? -8.659 -12.658 41.019 1.00 75.88 192 LEU A CA 1
ATOM 1552 C C . LEU A 1 192 ? -7.276 -12.821 41.661 1.00 75.88 192 LEU A C 1
ATOM 1554 O O . LEU A 1 192 ? -7.173 -13.430 42.721 1.00 75.88 192 LEU A O 1
ATOM 1558 N N . ASP A 1 193 ? -6.247 -12.191 41.091 1.00 75.75 193 ASP A N 1
ATOM 1559 C CA . ASP A 1 193 ? -4.880 -12.227 41.621 1.00 75.75 193 ASP A CA 1
ATOM 1560 C C . ASP A 1 193 ? -4.807 -11.590 43.025 1.00 75.75 193 ASP A C 1
ATOM 1562 O O . ASP A 1 193 ? -4.163 -12.124 43.927 1.00 75.75 193 ASP A O 1
ATOM 1566 N N . LYS A 1 194 ? -5.543 -10.493 43.270 1.00 78.75 194 LYS A N 1
ATOM 1567 C CA . LYS A 1 194 ? -5.650 -9.881 44.611 1.00 78.75 194 LYS A CA 1
ATOM 1568 C C . LYS A 1 194 ? -6.416 -10.752 45.610 1.00 78.75 194 LYS A C 1
ATOM 1570 O O . LYS A 1 194 ? -6.058 -10.765 46.786 1.00 78.75 194 LYS A O 1
ATOM 1575 N N . ALA A 1 195 ? -7.454 -11.467 45.177 1.00 76.62 195 ALA A N 1
ATOM 1576 C CA . ALA A 1 195 ? -8.208 -12.375 46.040 1.00 76.62 195 ALA A CA 1
ATOM 1577 C C . ALA A 1 195 ? -7.383 -13.613 46.419 1.00 76.62 195 ALA A C 1
ATOM 1579 O O . ALA A 1 195 ? -7.366 -13.992 47.588 1.00 76.62 195 ALA A O 1
ATOM 1580 N N . VAL A 1 196 ? -6.651 -14.187 45.459 1.00 79.44 196 VAL A N 1
ATOM 1581 C CA . VAL A 1 196 ? -5.739 -15.317 45.685 1.00 79.44 196 VAL A CA 1
ATOM 1582 C C . VAL A 1 196 ? -4.599 -14.907 46.617 1.00 79.44 196 VAL A C 1
ATOM 1584 O O . VAL A 1 196 ? -4.417 -15.539 47.658 1.00 79.44 196 VAL A O 1
ATOM 1587 N N . ASN A 1 197 ? -3.911 -13.796 46.335 1.00 78.19 197 ASN A N 1
ATOM 1588 C CA . ASN A 1 197 ? -2.834 -13.313 47.205 1.00 78.19 197 ASN A CA 1
ATOM 1589 C C . ASN A 1 197 ? -3.353 -12.889 48.591 1.00 78.19 197 ASN A C 1
ATOM 1591 O O . ASN A 1 197 ? -2.667 -13.073 49.594 1.00 78.19 197 ASN A O 1
ATOM 1595 N N . GLY A 1 198 ? -4.566 -12.337 48.682 1.00 75.88 198 GLY A N 1
ATOM 1596 C CA . GLY A 1 198 ? -5.193 -11.960 49.952 1.00 75.88 198 GLY A CA 1
ATOM 1597 C C . GLY A 1 198 ? -5.610 -13.161 50.809 1.00 75.88 198 GLY A C 1
ATOM 1598 O O . GLY A 1 198 ? -5.453 -13.132 52.033 1.00 75.88 198 GLY A O 1
ATOM 1599 N N . GLU A 1 199 ? -6.108 -14.233 50.188 1.00 78.38 199 GLU A N 1
ATOM 1600 C CA . GLU A 1 199 ? -6.379 -15.518 50.848 1.00 78.38 199 GLU A CA 1
ATOM 1601 C C . GLU A 1 199 ? -5.093 -16.180 51.347 1.00 78.38 199 GLU A C 1
ATOM 1603 O O . GLU A 1 199 ? -5.043 -16.678 52.476 1.00 78.38 199 GLU A O 1
ATOM 1608 N N . GLU A 1 200 ? -4.042 -16.153 50.532 1.00 74.12 200 GLU A N 1
ATOM 1609 C CA . GLU A 1 200 ? -2.732 -16.689 50.890 1.00 74.12 200 GLU A CA 1
ATOM 1610 C C . GLU A 1 200 ? -2.121 -15.913 52.066 1.00 74.12 200 GLU A C 1
ATOM 1612 O O . GLU A 1 200 ? -1.680 -16.515 53.051 1.00 74.12 200 GLU A O 1
ATOM 1617 N N . TYR A 1 201 ? -2.229 -14.580 52.051 1.00 68.69 201 TYR A N 1
ATOM 1618 C CA . TYR A 1 201 ? -1.803 -13.722 53.157 1.00 68.69 201 TYR A CA 1
ATOM 1619 C C . TYR A 1 201 ? -2.596 -13.998 54.443 1.00 68.69 201 TYR A C 1
ATOM 1621 O O . TYR A 1 201 ? -2.017 -14.106 55.528 1.00 68.69 201 TYR A O 1
ATOM 1629 N N . LYS A 1 202 ? -3.919 -14.197 54.343 1.00 78.88 202 LYS A N 1
ATOM 1630 C CA . LYS A 1 202 ? -4.761 -14.599 55.485 1.00 78.88 202 LYS A CA 1
ATOM 1631 C C . LYS A 1 202 ? -4.362 -15.963 56.044 1.00 78.88 202 LYS A C 1
ATOM 1633 O O . LYS A 1 202 ? -4.268 -16.108 57.264 1.00 78.88 202 LYS A O 1
ATOM 1638 N N . LYS A 1 203 ? -4.105 -16.958 55.189 1.00 80.69 203 LYS A N 1
ATOM 1639 C CA . LYS A 1 203 ? -3.636 -18.287 55.620 1.00 80.69 203 LYS A CA 1
ATOM 1640 C C . LYS A 1 203 ? -2.289 -18.200 56.333 1.00 80.69 203 LYS A C 1
ATOM 1642 O O . LYS A 1 203 ? -2.131 -18.822 57.386 1.00 80.69 203 LYS A O 1
ATOM 1647 N N . HIS A 1 204 ? -1.366 -17.392 55.815 1.00 72.31 204 HIS A N 1
ATOM 1648 C CA . HIS A 1 204 ? -0.057 -17.169 56.425 1.00 72.31 204 HIS A CA 1
ATOM 1649 C C . HIS A 1 204 ? -0.164 -16.450 57.780 1.00 72.31 204 HIS A C 1
ATOM 1651 O O . HIS A 1 204 ? 0.510 -16.807 58.743 1.00 72.31 204 HIS A O 1
ATOM 1657 N N . MET A 1 205 ? -1.067 -15.478 57.917 1.00 73.88 205 MET A N 1
ATOM 1658 C CA . MET A 1 205 ? -1.310 -14.826 59.206 1.00 73.88 205 MET A CA 1
ATOM 1659 C C . MET A 1 205 ? -1.910 -15.782 60.247 1.00 73.88 205 MET A C 1
ATOM 1661 O O . MET A 1 205 ? -1.492 -15.782 61.406 1.00 73.88 205 MET A O 1
ATOM 1665 N N . ILE A 1 206 ? -2.865 -16.626 59.846 1.00 83.38 206 ILE A N 1
ATOM 1666 C CA . ILE A 1 206 ? -3.497 -17.604 60.743 1.00 83.38 206 ILE A CA 1
ATOM 1667 C C . ILE A 1 206 ? -2.489 -18.668 61.192 1.00 83.38 206 ILE A C 1
ATOM 1669 O O . ILE A 1 206 ? -2.522 -19.077 62.358 1.00 83.38 206 ILE A O 1
ATOM 1673 N N . SER A 1 207 ? -1.591 -19.121 60.310 1.00 80.62 207 SER A N 1
ATOM 1674 C CA . SER A 1 207 ? -0.541 -20.072 60.691 1.00 80.62 207 SER A CA 1
ATOM 1675 C C . SER A 1 207 ? 0.416 -19.448 61.710 1.00 80.62 207 SER A C 1
ATOM 1677 O O . SER A 1 207 ? 0.607 -20.031 62.776 1.00 80.62 207 SER A O 1
ATOM 1679 N N . VAL A 1 208 ? 0.899 -18.224 61.471 1.00 82.06 208 VAL A N 1
ATOM 1680 C CA . VAL A 1 208 ? 1.775 -17.485 62.400 1.00 82.06 208 VAL A CA 1
ATOM 1681 C C . VAL A 1 208 ? 1.107 -17.271 63.763 1.00 82.06 208 VAL A C 1
ATOM 1683 O O . VAL A 1 208 ? 1.718 -17.512 64.807 1.00 82.06 208 VAL A O 1
ATOM 1686 N N . GLN A 1 209 ? -0.173 -16.893 63.786 1.00 83.38 209 GLN A N 1
ATOM 1687 C CA . GLN A 1 209 ? -0.910 -16.662 65.031 1.00 83.38 209 GLN A CA 1
ATOM 1688 C C . GLN A 1 209 ? -1.114 -17.956 65.844 1.00 83.38 209 GLN A C 1
ATOM 1690 O O . GLN A 1 209 ? -1.115 -17.925 67.080 1.00 83.38 209 GLN A O 1
ATOM 1695 N N . ARG A 1 210 ? -1.245 -19.111 65.175 1.00 82.44 210 ARG A N 1
ATOM 1696 C CA . ARG A 1 210 ? -1.280 -20.430 65.833 1.00 82.44 210 ARG A CA 1
ATOM 1697 C C . ARG A 1 210 ? 0.081 -20.810 66.415 1.00 82.44 210 ARG A C 1
ATOM 1699 O O . ARG A 1 210 ? 0.111 -21.345 67.523 1.00 82.44 210 ARG A O 1
ATOM 1706 N N . THR A 1 211 ? 1.177 -20.517 65.720 1.00 80.75 211 THR A N 1
ATOM 1707 C CA . THR A 1 211 ? 2.539 -20.794 66.206 1.00 80.75 211 THR A CA 1
ATOM 1708 C C . THR A 1 211 ? 2.859 -19.960 67.447 1.00 80.75 211 THR A C 1
ATOM 1710 O O . THR A 1 211 ? 3.223 -20.520 68.477 1.00 80.75 211 THR A O 1
ATOM 1713 N N . MET A 1 212 ? 2.559 -18.658 67.420 1.00 77.38 212 MET A N 1
ATOM 1714 C CA . MET A 1 212 ? 2.729 -17.751 68.569 1.00 77.38 212 MET A CA 1
ATOM 1715 C C . MET A 1 212 ? 1.913 -18.186 69.801 1.00 77.38 212 MET A C 1
ATOM 1717 O O . MET A 1 212 ? 2.382 -18.109 70.936 1.00 77.38 212 MET A O 1
ATOM 1721 N N . ARG A 1 213 ? 0.683 -18.689 69.604 1.00 79.50 213 ARG A N 1
ATOM 1722 C CA . ARG A 1 213 ? -0.131 -19.246 70.704 1.00 79.50 213 ARG A CA 1
ATOM 1723 C C . ARG A 1 213 ? 0.427 -20.556 71.264 1.00 79.50 213 ARG A C 1
ATOM 1725 O O . ARG A 1 213 ? 0.220 -20.827 72.443 1.00 79.50 213 ARG A O 1
ATOM 1732 N N . ARG A 1 214 ? 1.078 -21.384 70.442 1.00 76.50 214 ARG A N 1
ATOM 1733 C CA . ARG A 1 214 ? 1.745 -22.612 70.909 1.00 76.50 214 ARG A CA 1
ATOM 1734 C C . ARG A 1 214 ? 2.992 -22.279 71.723 1.00 76.50 214 ARG A C 1
ATOM 1736 O O . ARG A 1 214 ? 3.180 -22.866 72.780 1.00 76.50 214 ARG A O 1
ATOM 1743 N N . GLU A 1 215 ? 3.780 -21.300 71.291 1.00 79.75 215 GLU A N 1
ATOM 1744 C CA . GLU A 1 215 ? 4.972 -20.874 72.032 1.00 79.75 215 GLU A CA 1
ATOM 1745 C C . GLU A 1 215 ? 4.643 -20.266 73.396 1.00 79.75 215 GLU A C 1
ATOM 1747 O O . GLU A 1 215 ? 5.293 -20.618 74.377 1.00 79.75 215 GLU A O 1
ATOM 1752 N N . LYS A 1 216 ? 3.592 -19.439 73.503 1.00 76.00 216 LYS A N 1
ATOM 1753 C CA . LYS A 1 216 ? 3.144 -18.926 74.810 1.00 76.00 216 LYS A CA 1
ATOM 1754 C C . LYS A 1 216 ? 2.742 -20.042 75.778 1.00 76.00 216 LYS A C 1
ATOM 1756 O O . LYS A 1 216 ? 3.169 -20.020 76.925 1.00 76.00 216 LYS A O 1
ATOM 1761 N N . ARG A 1 217 ? 1.993 -21.043 75.301 1.00 70.50 217 ARG A N 1
ATOM 1762 C CA . ARG A 1 217 ? 1.552 -22.184 76.123 1.00 70.50 217 ARG A CA 1
ATOM 1763 C C . ARG A 1 217 ? 2.735 -23.031 76.606 1.00 70.50 217 ARG A C 1
ATOM 1765 O O . ARG A 1 217 ? 2.820 -23.367 77.779 1.00 70.50 217 ARG A O 1
ATOM 1772 N N . ASN A 1 218 ? 3.694 -23.289 75.717 1.00 69.50 218 ASN A N 1
ATOM 1773 C CA . ASN A 1 218 ? 4.914 -24.023 76.054 1.00 69.50 218 ASN A CA 1
ATOM 1774 C C . ASN A 1 218 ? 5.852 -23.220 76.979 1.00 69.50 218 ASN A C 1
ATOM 1776 O O . ASN A 1 218 ? 6.642 -23.808 77.715 1.00 69.50 218 ASN A O 1
ATOM 1780 N N . GLY A 1 219 ? 5.803 -21.885 76.930 1.00 70.69 219 GLY A N 1
ATOM 1781 C CA . GLY A 1 219 ? 6.537 -21.003 77.840 1.00 70.69 219 GLY A CA 1
ATOM 1782 C C . GLY A 1 219 ? 5.966 -21.002 79.260 1.00 70.69 219 GLY A C 1
ATOM 1783 O O . GLY A 1 219 ? 6.735 -21.047 80.218 1.00 70.69 219 GLY A O 1
ATOM 1784 N N . GLU A 1 220 ? 4.638 -21.018 79.396 1.00 68.62 220 GLU A N 1
ATOM 1785 C CA . GLU A 1 220 ? 3.946 -21.121 80.690 1.00 68.62 220 GLU A CA 1
ATOM 1786 C C . GLU A 1 220 ? 4.201 -22.482 81.358 1.00 68.62 220 GLU A C 1
ATOM 1788 O O . GLU A 1 220 ? 4.592 -22.522 82.524 1.00 68.62 220 GLU A O 1
ATOM 1793 N N . GLU A 1 221 ? 4.132 -23.590 80.610 1.00 63.25 221 GLU A N 1
ATOM 1794 C CA . GLU A 1 221 ? 4.447 -24.930 81.139 1.00 63.25 221 GLU A CA 1
ATOM 1795 C C . GLU A 1 221 ? 5.906 -25.056 81.617 1.00 63.25 221 GLU A C 1
ATOM 1797 O O . GLU A 1 221 ? 6.180 -25.702 82.629 1.00 63.25 221 GLU A O 1
ATOM 1802 N N . ARG A 1 222 ? 6.859 -24.390 80.949 1.00 58.84 222 ARG A N 1
ATOM 1803 C CA . ARG A 1 222 ? 8.269 -24.360 81.389 1.00 58.84 222 ARG A CA 1
ATOM 1804 C C . ARG A 1 222 ? 8.504 -23.516 82.640 1.00 58.84 222 ARG A C 1
ATOM 1806 O O . ARG A 1 222 ? 9.482 -23.768 83.342 1.00 58.84 222 ARG A O 1
ATOM 1813 N N . HIS A 1 223 ? 7.658 -22.523 82.907 1.00 57.53 223 HIS A N 1
ATOM 1814 C CA . HIS A 1 223 ? 7.724 -21.731 84.135 1.00 57.53 223 HIS A CA 1
ATOM 1815 C C . HIS A 1 223 ? 7.080 -22.459 85.322 1.00 57.53 223 HIS A C 1
ATOM 1817 O O . HIS A 1 223 ? 7.604 -22.360 86.428 1.00 57.53 223 HIS A O 1
ATOM 1823 N N . SER A 1 224 ? 6.030 -23.254 85.096 1.00 57.69 224 SER A N 1
ATOM 1824 C CA . SER A 1 224 ? 5.401 -24.081 86.138 1.00 57.69 224 SER A CA 1
ATOM 1825 C C . SER A 1 224 ? 6.227 -25.303 86.559 1.00 57.69 224 SER A C 1
ATOM 1827 O O . SER A 1 224 ? 6.072 -25.772 87.675 1.00 57.69 224 SER A O 1
ATOM 1829 N N . LEU A 1 225 ? 7.122 -25.807 85.703 1.00 57.38 225 LEU A N 1
ATOM 1830 C CA . LEU A 1 225 ? 8.036 -26.922 86.019 1.00 57.38 225 LEU A CA 1
ATOM 1831 C C . LEU A 1 225 ? 9.337 -26.492 86.727 1.00 57.38 225 LEU A C 1
ATOM 1833 O O . LEU A 1 225 ? 10.175 -27.339 87.032 1.00 57.38 225 LEU A O 1
ATOM 1837 N N . LYS A 1 226 ? 9.540 -25.186 86.941 1.00 55.97 226 LYS A N 1
ATOM 1838 C CA . LYS A 1 226 ? 10.722 -24.615 87.615 1.00 55.97 226 LYS A CA 1
ATOM 1839 C C . LYS A 1 226 ? 10.424 -24.026 89.006 1.00 55.97 226 LYS A C 1
ATOM 1841 O O . LYS A 1 226 ? 11.333 -23.445 89.598 1.00 55.97 226 LYS A O 1
ATOM 1846 N N . GLN A 1 227 ? 9.194 -24.159 89.501 1.00 48.44 227 GLN A N 1
ATOM 1847 C CA . GLN A 1 227 ? 8.812 -23.929 90.903 1.00 48.44 227 GLN A CA 1
ATOM 1848 C C . GLN A 1 227 ? 8.615 -25.272 91.599 1.00 48.44 227 GLN A C 1
ATOM 1850 O O . GLN A 1 227 ? 8.940 -25.334 92.803 1.00 48.44 227 GLN A O 1
#

pLDDT: mean 74.48, std 10.49, range [35.56, 89.69]

Radius of gyration: 34.04 Å; chains: 1; bounding box: 50×49×128 Å

InterPro domains:
  IPR024862 Transient receptor potential cation channel subfamily V [PTHR10582] (131-200)

Secondary structure (DSSP, 8-state):
--SSSS-S---TTTTSHHHHHHHHHHHHHHHHHHHHHHSPPPHHHHHHHHHHHHHHHHHHHGGGGGG-TTTTTHHHHHHHHHHHHHHHHHHHHHHHHHHHHHHHHHHHTT---TTSGGGSSHHHHHHHHHHHIIIIIHHHHHHHHHHHHHHHHHHHHHHHHHHHHHHHHHHHHHHHHHHHHHHHHHHHHHHHHHHHHHHHHHHHHHHHHHHHHHHHHHHHHHHHTT-

Foldseek 3Di:
DPPPPDDDDPDPQNVDPVSVLVVVLVVLVVCLVVCCVVDNDDPVVCVVSVVVNVVVVVVVVVVVLLQPLVRLLVVVLVVVLVVLVVVLVVVVVVVLLVQLVVQLVVLVVVDDDPVSVLSPDSVSSSVVSVVCCCPPVCPPPVVVSVVVSVVVSVVVSVVCSVVSNVVSVVSSVVVVVVVVVVVVVVVVVVVVVCVVVVVVVVVVVVVVVVVVVVVVVVVVVVVVVVD

Organism: Saprolegnia diclina (strain VS20) (NCBI:txid1156394)

Sequence (227 aa):
MYQLAIGKTPTPYLESYWNRIQLPTFFFVLVYVLCEFTAPFSTNMRIYAGIATVFFLWIMGVQYIEVFGSISYLLPMMRHMIADVSSFLVYYWSIQCAYTCAYYLLFKSQGESETFAPYATVLESFITTYLLLLLSHATIVVVMLLNVLIAMMSKTMGAYIEEAKVEATVTFAECVLRMEKTKTFKTSKERLDKAVNGEEYKKHMISVQRTMRREKRNGEERHSLKQ